Protein AF-B2GHN9-F1 (afdb_monomer_lite)

Sequence (227 aa):
MQGKGGTLIQHGTTHQMGTMDNPYSGRSGEDYEFYRFGCTSTDTAPYAFEERTNDSYITPVGRAAQDDVDEWGDRLDAGRSVMEDAGLGEPTIFETPHYGRSVNSCVAMAQEYNARYEQGDYYASILTGQPSEVGKSYSQQFPYTVHDIYGGAVYPENLGNITEGEQNNHAIRDPKFLISRAKANLTARESTASFFFHPYLDLNYLKQTVHGIKELGYEFAPVTELK

Organism: Kocuria rhizophila (strain ATCC 9341 / DSM 348 / NBRC 103217 / DC2201) (NCBI:txid378753)

pLDDT: mean 93.34, std 4.74, range [66.31, 98.62]

Radius of gyration: 17.81 Å; chains: 1; bounding box: 40×42×46 Å

Structure (mmCIF, N/CA/C/O backbone):
data_AF-B2GHN9-F1
#
_entry.id   AF-B2GHN9-F1
#
loop_
_atom_site.group_PDB
_atom_site.id
_atom_site.type_symbol
_atom_site.label_atom_id
_atom_site.label_alt_id
_atom_site.label_comp_id
_atom_site.label_asym_id
_atom_site.label_entity_id
_atom_site.label_seq_id
_atom_site.pdbx_PDB_ins_code
_atom_site.Cartn_x
_atom_site.Cartn_y
_atom_site.Cartn_z
_atom_site.occupancy
_atom_site.B_iso_or_equiv
_atom_site.auth_seq_id
_atom_site.auth_comp_id
_atom_site.auth_asym_id
_atom_site.auth_atom_id
_atom_site.pdbx_PDB_model_num
ATOM 1 N N . MET A 1 1 ? -3.940 -10.955 19.290 1.00 76.88 1 MET A N 1
ATOM 2 C CA . MET A 1 1 ? -4.217 -9.751 18.480 1.00 76.88 1 MET A CA 1
ATOM 3 C C . MET A 1 1 ? -5.713 -9.650 18.168 1.00 76.88 1 MET A C 1
ATOM 5 O O . MET A 1 1 ? -6.340 -8.738 18.694 1.00 76.88 1 MET A O 1
ATOM 9 N N . GLN A 1 2 ? -6.319 -10.627 17.481 1.00 79.94 2 GLN A N 1
ATOM 10 C CA . GLN A 1 2 ? -7.754 -10.609 17.131 1.00 79.94 2 GLN A CA 1
ATOM 11 C C . GLN A 1 2 ? -8.705 -10.503 18.334 1.00 79.94 2 GLN A C 1
ATOM 13 O O . GLN A 1 2 ? -9.557 -9.624 18.370 1.00 79.94 2 GLN A O 1
ATOM 18 N N . GLY A 1 3 ? -8.483 -11.274 19.407 1.00 81.00 3 GLY A N 1
ATOM 19 C CA . GLY A 1 3 ? -9.267 -11.158 20.655 1.00 81.00 3 GLY A CA 1
ATOM 20 C C . GLY A 1 3 ? -9.121 -9.823 21.414 1.00 81.00 3 GLY A C 1
ATOM 21 O O . GLY A 1 3 ? -9.668 -9.670 22.504 1.00 81.00 3 GLY A O 1
ATOM 22 N N . LYS A 1 4 ? -8.341 -8.873 20.882 1.00 83.75 4 LYS A N 1
ATOM 23 C CA . LYS A 1 4 ? -8.184 -7.495 21.373 1.00 83.75 4 LYS A CA 1
ATOM 24 C C . LYS A 1 4 ? -8.608 -6.453 20.321 1.00 83.75 4 LYS A C 1
ATOM 26 O O . LYS A 1 4 ? -8.245 -5.293 20.465 1.00 83.75 4 LYS A O 1
ATOM 31 N N . GLY A 1 5 ? -9.345 -6.864 19.285 1.00 80.44 5 GLY A N 1
ATOM 32 C CA . GLY A 1 5 ? -9.851 -5.989 18.219 1.00 80.44 5 GLY A CA 1
ATOM 33 C C . GLY A 1 5 ? -8.903 -5.798 17.031 1.00 80.44 5 GLY A C 1
ATOM 34 O O . GLY A 1 5 ? -9.169 -4.962 16.176 1.00 80.44 5 GLY A O 1
ATOM 35 N N . GLY A 1 6 ? -7.789 -6.533 16.960 1.00 88.50 6 GLY A N 1
ATOM 36 C CA . GLY A 1 6 ? -6.904 -6.464 15.798 1.00 88.50 6 GLY A CA 1
ATOM 37 C C . GLY A 1 6 ? -7.458 -7.238 14.595 1.00 88.50 6 GLY A C 1
ATOM 38 O O . GLY A 1 6 ? -8.084 -8.282 14.759 1.00 88.50 6 GLY A O 1
ATOM 39 N N . THR A 1 7 ? -7.202 -6.740 13.389 1.00 92.88 7 THR A N 1
ATOM 40 C CA . THR A 1 7 ? -7.559 -7.403 12.125 1.00 92.88 7 THR A CA 1
ATOM 41 C C . THR A 1 7 ? -6.283 -7.898 11.451 1.00 92.88 7 THR A C 1
ATOM 43 O O . THR A 1 7 ? -5.299 -7.163 11.409 1.00 92.88 7 THR A O 1
ATOM 46 N N . LEU A 1 8 ? -6.278 -9.144 10.971 1.00 95.00 8 LEU A N 1
ATOM 47 C CA . LEU A 1 8 ? -5.176 -9.662 10.160 1.00 95.00 8 LEU A CA 1
ATOM 48 C C . LEU A 1 8 ? -5.330 -9.137 8.729 1.00 95.00 8 LEU A C 1
ATOM 50 O O . LEU A 1 8 ? -6.410 -9.243 8.151 1.00 95.00 8 LEU A O 1
ATOM 54 N N . ILE A 1 9 ? -4.254 -8.583 8.183 1.00 96.25 9 ILE A N 1
ATOM 55 C CA . ILE A 1 9 ? -4.181 -8.056 6.820 1.00 96.25 9 ILE A CA 1
ATOM 56 C C . ILE A 1 9 ? -2.990 -8.725 6.153 1.00 96.25 9 ILE A C 1
ATOM 58 O O . ILE A 1 9 ? -1.922 -8.828 6.763 1.00 96.25 9 ILE A O 1
ATOM 62 N N . GLN A 1 10 ? -3.173 -9.166 4.915 1.00 97.81 10 GLN A N 1
ATOM 63 C CA . GLN A 1 10 ? -2.064 -9.649 4.114 1.00 97.81 10 GLN A CA 1
ATOM 64 C C . GLN A 1 10 ? -1.376 -8.475 3.423 1.00 97.81 10 GLN A C 1
ATOM 66 O O . GLN A 1 10 ? -1.975 -7.819 2.577 1.00 97.81 10 GLN A O 1
ATOM 71 N N . HIS A 1 11 ? -0.121 -8.219 3.782 1.00 96.56 11 HIS A N 1
ATOM 72 C CA . HIS A 1 11 ? 0.704 -7.208 3.133 1.00 96.56 11 HIS A CA 1
ATOM 73 C C . HIS A 1 11 ? 1.687 -7.889 2.179 1.00 96.56 11 HIS A C 1
ATOM 75 O O . HIS A 1 11 ? 2.680 -8.472 2.614 1.00 96.56 11 HIS A O 1
ATOM 81 N N . GLY A 1 12 ? 1.359 -7.889 0.885 1.00 96.31 12 GLY A N 1
ATOM 82 C CA . GLY A 1 12 ? 2.125 -8.626 -0.121 1.00 96.31 12 GLY A CA 1
ATOM 83 C C . GLY A 1 12 ? 2.078 -10.149 0.035 1.00 96.31 12 GLY A C 1
ATOM 84 O O . GLY A 1 12 ? 1.333 -10.710 0.838 1.00 96.31 12 GLY A O 1
ATOM 85 N N . THR A 1 13 ? 2.887 -10.830 -0.772 1.00 95.81 13 THR A N 1
ATOM 86 C CA . THR A 1 13 ? 3.199 -12.259 -0.589 1.00 95.81 13 THR A CA 1
ATOM 87 C C . THR A 1 13 ? 4.654 -12.424 -0.194 1.00 95.81 13 THR A C 1
ATOM 89 O O . THR A 1 13 ? 4.962 -13.086 0.793 1.00 95.81 13 THR A O 1
ATOM 92 N N . THR A 1 14 ? 5.560 -11.765 -0.919 1.00 94.25 14 THR A N 1
ATOM 93 C CA . THR A 1 14 ? 6.972 -11.718 -0.525 1.00 94.25 14 THR A CA 1
ATOM 94 C C . THR A 1 14 ? 7.584 -10.328 -0.546 1.00 94.25 14 THR A C 1
ATOM 96 O O . THR A 1 14 ? 8.720 -10.223 -0.094 1.00 94.25 14 THR A O 1
ATOM 99 N N . HIS A 1 15 ? 6.909 -9.284 -1.051 1.00 93.12 15 HIS A N 1
ATOM 100 C CA . HIS A 1 15 ? 7.520 -7.962 -1.272 1.00 93.12 15 HIS A CA 1
ATOM 101 C C . HIS A 1 15 ? 8.789 -8.054 -2.141 1.00 93.12 15 HIS A C 1
ATOM 103 O O . HIS A 1 15 ? 9.840 -7.543 -1.776 1.00 93.12 15 HIS A O 1
ATOM 109 N N . GLN A 1 16 ? 8.741 -8.828 -3.230 1.00 90.75 16 GLN A N 1
ATOM 110 C CA . GLN A 1 16 ? 9.860 -8.983 -4.173 1.00 90.75 16 GLN A CA 1
ATOM 111 C C . GLN A 1 16 ? 9.383 -9.6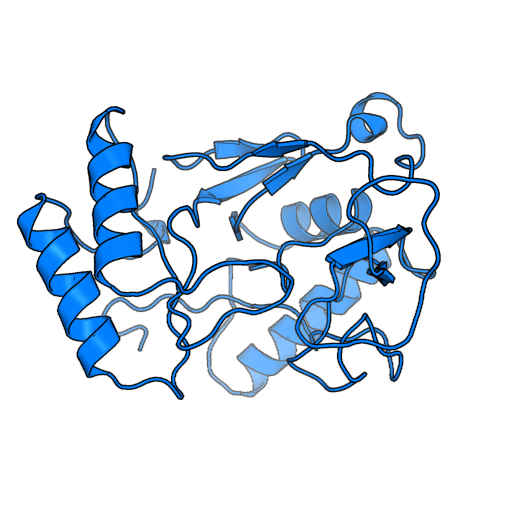74 -5.455 1.00 90.75 16 GLN A C 1
ATOM 113 O O . GLN A 1 16 ? 8.460 -10.491 -5.415 1.00 90.75 16 GLN A O 1
ATOM 118 N N . MET A 1 17 ? 10.069 -9.417 -6.569 1.00 83.94 17 MET A N 1
ATOM 119 C CA . MET A 1 17 ? 9.932 -10.178 -7.816 1.00 83.94 17 MET A CA 1
ATOM 120 C C . MET A 1 17 ? 11.157 -11.072 -8.023 1.00 83.94 17 MET A C 1
ATOM 122 O O . MET A 1 17 ? 12.140 -10.693 -8.661 1.00 83.94 17 MET A O 1
ATOM 126 N N . GLY A 1 18 ? 11.104 -12.280 -7.459 1.00 85.44 18 GLY A N 1
ATOM 127 C CA . GLY A 1 18 ? 12.242 -13.198 -7.466 1.00 85.44 18 GLY A CA 1
ATOM 128 C C . GLY A 1 18 ? 13.402 -12.631 -6.649 1.00 85.44 18 GLY A C 1
ATOM 129 O O . GLY A 1 18 ? 13.230 -12.348 -5.470 1.00 85.44 18 GLY A O 1
ATOM 130 N N . THR A 1 19 ? 14.568 -12.470 -7.276 1.00 87.25 19 THR A N 1
ATOM 131 C CA . THR A 1 19 ? 15.785 -11.911 -6.656 1.00 87.25 19 THR A CA 1
ATOM 132 C C . THR A 1 19 ? 16.168 -10.547 -7.242 1.00 87.25 19 THR A C 1
ATOM 134 O O . THR A 1 19 ? 17.333 -10.162 -7.183 1.00 87.25 19 THR A O 1
ATOM 137 N N . MET A 1 20 ? 15.237 -9.878 -7.928 1.00 87.94 20 MET A N 1
ATOM 138 C CA . MET A 1 20 ? 15.475 -8.580 -8.559 1.00 87.94 20 MET A CA 1
ATOM 139 C C . MET A 1 20 ? 15.303 -7.459 -7.537 1.00 87.94 20 MET A C 1
ATOM 141 O O . MET A 1 20 ? 14.252 -7.388 -6.904 1.00 87.94 20 MET A O 1
ATOM 145 N N . ASP A 1 21 ? 16.274 -6.547 -7.475 1.00 92.81 21 ASP A N 1
ATOM 146 C CA . ASP A 1 21 ? 16.117 -5.265 -6.787 1.00 92.81 21 ASP A CA 1
ATOM 147 C C . ASP A 1 21 ? 14.981 -4.477 -7.440 1.00 92.81 21 ASP A C 1
ATOM 149 O O . ASP A 1 21 ? 15.039 -4.149 -8.632 1.00 92.81 21 ASP A O 1
ATOM 153 N N . ASN A 1 22 ? 13.934 -4.181 -6.671 1.00 94.50 22 ASN A N 1
ATOM 154 C CA . ASN A 1 22 ? 12.752 -3.507 -7.192 1.00 94.50 22 ASN A CA 1
ATOM 155 C C . ASN A 1 22 ? 12.149 -2.484 -6.212 1.00 94.50 22 ASN A C 1
ATOM 157 O O . ASN A 1 22 ? 11.022 -2.671 -5.743 1.00 94.50 22 ASN A O 1
ATOM 161 N N . PRO A 1 23 ? 12.838 -1.360 -5.943 1.00 94.56 23 PRO A N 1
ATOM 162 C CA . PRO A 1 23 ? 14.200 -1.005 -6.367 1.00 94.56 23 PRO A CA 1
ATOM 163 C C . PRO A 1 23 ? 15.250 -1.068 -5.233 1.00 94.56 23 PRO A C 1
ATOM 165 O O . PRO A 1 23 ? 16.300 -0.433 -5.322 1.00 94.56 23 PRO A O 1
ATOM 168 N N . TYR A 1 24 ? 14.957 -1.735 -4.120 1.00 94.31 24 TYR A N 1
ATOM 169 C CA . TYR A 1 24 ? 15.714 -1.635 -2.877 1.00 94.31 24 TYR A CA 1
ATOM 170 C C . TYR A 1 24 ? 16.819 -2.679 -2.715 1.00 94.31 24 TYR A C 1
ATOM 172 O O . TYR A 1 24 ? 17.965 -2.264 -2.506 1.00 94.31 24 TYR A O 1
ATOM 180 N N . SER A 1 25 ? 16.503 -3.983 -2.706 1.00 91.94 25 SER A N 1
ATOM 181 C CA . SER A 1 25 ? 17.501 -5.001 -2.307 1.00 91.94 25 SER A CA 1
ATOM 182 C C . SER A 1 25 ? 17.288 -6.440 -2.788 1.00 91.94 25 SER A C 1
ATOM 184 O O . SER A 1 25 ? 18.118 -7.305 -2.484 1.00 91.94 25 SER A O 1
ATOM 186 N N . GLY A 1 26 ? 16.161 -6.740 -3.433 1.00 90.56 26 GLY A N 1
ATOM 187 C CA . GLY A 1 26 ? 15.782 -8.089 -3.841 1.00 90.56 26 GLY A CA 1
ATOM 188 C C . GLY A 1 26 ? 15.471 -9.007 -2.661 1.00 90.56 26 GLY A C 1
ATOM 189 O O . GLY A 1 26 ? 15.439 -10.227 -2.831 1.00 90.56 26 GLY A O 1
ATOM 190 N N . ARG A 1 27 ? 15.306 -8.446 -1.453 1.00 92.25 27 ARG A N 1
ATOM 191 C CA . ARG A 1 27 ? 14.993 -9.189 -0.231 1.00 92.25 27 ARG A CA 1
ATOM 192 C C . ARG A 1 27 ? 13.520 -9.095 0.099 1.00 92.25 27 ARG A C 1
ATOM 194 O O . ARG A 1 27 ? 12.898 -8.037 0.008 1.00 92.25 27 ARG A O 1
ATOM 201 N N . SER A 1 28 ? 13.007 -10.208 0.605 1.00 90.88 28 SER A N 1
ATOM 202 C CA . SER A 1 28 ? 11.626 -10.281 1.034 1.00 90.88 28 SER A CA 1
ATOM 203 C C . SER A 1 28 ? 11.354 -9.271 2.146 1.00 90.88 28 SER A C 1
ATOM 205 O O . SER A 1 28 ? 12.118 -9.151 3.103 1.00 90.88 28 SER A O 1
ATOM 207 N N . GLY A 1 29 ? 10.254 -8.548 1.988 1.00 91.12 29 GLY A N 1
ATOM 208 C CA . GLY A 1 29 ? 9.800 -7.480 2.876 1.00 91.12 29 GLY A CA 1
ATOM 209 C C . GLY A 1 29 ? 10.197 -6.074 2.420 1.00 91.12 29 GLY A C 1
ATOM 210 O O . GLY A 1 29 ? 9.570 -5.112 2.855 1.00 91.12 29 GLY A O 1
ATOM 211 N N . GLU A 1 30 ? 11.197 -5.930 1.546 1.00 92.00 30 GLU A N 1
ATOM 212 C CA . GLU A 1 30 ? 11.759 -4.612 1.226 1.00 92.00 30 GLU A CA 1
ATOM 213 C C . GLU A 1 30 ? 11.236 -4.029 -0.092 1.00 92.00 30 GLU A C 1
ATOM 215 O O . GLU A 1 30 ? 11.043 -2.817 -0.164 1.00 92.00 30 GLU A O 1
ATOM 220 N N . ASP A 1 31 ? 10.952 -4.849 -1.106 1.00 95.62 31 ASP A N 1
ATOM 221 C CA . ASP A 1 31 ? 10.666 -4.393 -2.470 1.00 95.62 31 ASP A CA 1
ATOM 222 C C . ASP A 1 31 ? 9.183 -4.237 -2.825 1.00 95.62 31 ASP A C 1
ATOM 224 O O . ASP A 1 31 ? 8.273 -4.734 -2.157 1.00 95.62 31 ASP A O 1
ATOM 228 N N . TYR A 1 32 ? 8.939 -3.532 -3.933 1.00 95.31 32 TYR A N 1
ATOM 229 C CA . TYR A 1 32 ? 7.657 -3.570 -4.628 1.00 95.31 32 TYR A CA 1
ATOM 230 C C . TYR A 1 32 ? 7.458 -4.946 -5.267 1.00 95.31 32 TYR A C 1
ATOM 232 O O . TYR A 1 32 ? 8.406 -5.594 -5.721 1.00 95.31 32 TYR A O 1
ATOM 240 N N . GLU A 1 33 ? 6.203 -5.372 -5.359 1.00 95.25 33 GLU A N 1
ATOM 241 C CA . GLU A 1 33 ? 5.873 -6.741 -5.765 1.00 95.25 33 GLU A CA 1
ATOM 242 C C . GLU A 1 33 ? 5.054 -6.823 -7.055 1.00 95.25 33 GLU A C 1
ATOM 244 O O . GLU A 1 33 ? 5.303 -7.693 -7.883 1.00 95.25 33 GLU A O 1
ATOM 249 N N . PHE A 1 34 ? 4.115 -5.897 -7.260 1.00 94.75 34 PHE A N 1
ATOM 250 C CA . PHE A 1 34 ? 3.115 -5.989 -8.331 1.00 94.75 34 PHE A CA 1
ATOM 251 C C . PHE A 1 34 ? 3.339 -4.989 -9.472 1.00 94.75 34 PHE A C 1
ATOM 253 O O . PHE A 1 34 ? 2.489 -4.821 -10.347 1.00 94.75 34 PHE A O 1
ATOM 260 N N . TYR A 1 35 ? 4.469 -4.284 -9.454 1.00 94.31 35 TYR A N 1
ATOM 261 C CA . TYR A 1 35 ? 4.893 -3.351 -10.494 1.00 94.31 35 TYR A CA 1
ATOM 262 C C . TYR A 1 35 ? 6.402 -3.111 -10.383 1.00 94.31 35 TYR A C 1
ATOM 264 O O . TYR A 1 35 ? 6.982 -3.271 -9.306 1.00 94.31 35 TYR A O 1
ATOM 272 N N . ARG A 1 36 ? 7.056 -2.740 -1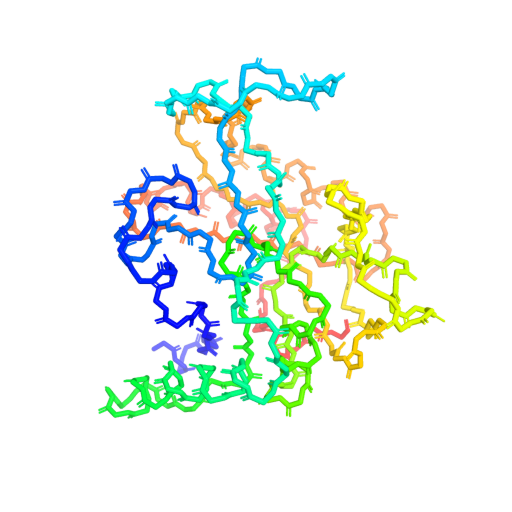1.488 1.00 95.12 36 ARG A N 1
ATOM 273 C CA . ARG A 1 36 ? 8.500 -2.484 -11.504 1.00 95.12 36 ARG A CA 1
ATOM 274 C C . ARG A 1 36 ? 8.813 -1.019 -11.251 1.00 95.12 36 ARG A C 1
ATOM 276 O O . ARG A 1 36 ? 8.248 -0.135 -11.898 1.00 95.12 36 ARG A O 1
ATOM 283 N N . PHE A 1 37 ? 9.792 -0.791 -10.395 1.00 95.62 37 PHE A N 1
ATOM 284 C CA . PHE A 1 37 ? 10.319 0.511 -10.027 1.00 95.62 37 PHE A CA 1
ATOM 285 C C . PHE A 1 37 ? 11.843 0.514 -10.132 1.00 95.62 37 PHE A C 1
ATOM 287 O O . PHE A 1 37 ? 12.495 -0.527 -10.126 1.00 95.62 37 PHE A O 1
ATOM 294 N N . GLY A 1 38 ? 12.400 1.711 -10.252 1.00 96.31 38 GLY A N 1
ATOM 295 C CA . GLY A 1 38 ? 13.831 1.971 -10.277 1.00 96.31 38 GLY A CA 1
ATOM 296 C C . GLY A 1 38 ? 14.143 3.277 -9.557 1.00 96.31 38 GLY A C 1
ATOM 297 O O . GLY A 1 38 ? 13.235 3.984 -9.118 1.00 96.31 38 GLY A O 1
ATOM 298 N N . CYS A 1 39 ? 15.427 3.598 -9.452 1.00 97.12 39 CYS A N 1
ATOM 299 C CA . CYS A 1 39 ? 15.902 4.824 -8.822 1.00 97.12 39 CYS A CA 1
ATOM 300 C C . CYS A 1 39 ? 16.398 5.824 -9.867 1.00 97.12 39 CYS A C 1
ATOM 302 O O . CYS A 1 39 ? 17.044 5.432 -10.839 1.00 97.12 39 CYS A O 1
ATOM 304 N N . THR A 1 40 ? 16.078 7.102 -9.670 1.00 97.38 40 THR A N 1
ATOM 305 C CA . THR A 1 40 ? 16.520 8.223 -10.514 1.00 97.38 40 THR A CA 1
ATOM 306 C C . THR A 1 40 ? 16.912 9.420 -9.645 1.00 97.38 40 THR A C 1
ATOM 308 O O . THR A 1 40 ? 16.370 9.607 -8.559 1.00 97.38 40 THR A O 1
ATOM 311 N N . SER A 1 41 ? 17.805 10.281 -10.130 1.00 96.38 41 SER A N 1
ATOM 312 C CA . SER A 1 41 ? 18.165 11.556 -9.477 1.00 96.38 41 SER A CA 1
ATOM 313 C C . SER A 1 41 ? 17.171 12.694 -9.729 1.00 96.38 41 SER A C 1
ATOM 315 O O . SER A 1 41 ? 17.238 13.724 -9.060 1.00 96.38 41 SER A O 1
ATOM 317 N N . THR A 1 42 ? 16.227 12.524 -10.661 1.00 94.38 42 THR A N 1
ATOM 318 C CA . THR A 1 42 ? 15.148 13.484 -10.951 1.00 94.38 42 THR A CA 1
ATOM 319 C C . THR A 1 42 ? 13.772 12.826 -10.875 1.00 94.38 42 THR A C 1
ATOM 321 O O . THR A 1 42 ? 13.620 11.644 -11.186 1.00 94.38 42 THR A O 1
ATOM 324 N N . ASP A 1 43 ? 12.753 13.605 -10.508 1.00 92.44 43 ASP A N 1
ATOM 325 C CA . ASP A 1 43 ? 11.332 13.214 -10.524 1.00 92.44 43 ASP A CA 1
ATOM 326 C C . ASP A 1 43 ? 10.659 13.432 -11.891 1.00 92.44 43 ASP A C 1
ATOM 328 O O . ASP A 1 43 ? 9.550 12.960 -12.156 1.00 92.44 43 ASP A O 1
ATOM 332 N N . THR A 1 44 ? 11.347 14.124 -12.794 1.00 91.06 44 THR A N 1
ATOM 333 C CA . THR A 1 44 ? 10.849 14.528 -14.106 1.00 91.06 44 THR A CA 1
ATOM 334 C C . THR A 1 44 ? 11.595 13.821 -15.231 1.00 91.06 44 THR A C 1
ATOM 336 O O . THR A 1 44 ? 12.817 13.668 -15.202 1.00 91.06 44 THR A O 1
ATOM 339 N N . ALA A 1 45 ? 10.834 13.383 -16.237 1.00 90.25 45 ALA A N 1
ATOM 340 C CA . ALA A 1 45 ? 11.360 12.741 -17.435 1.00 90.25 45 ALA A CA 1
ATOM 341 C C . ALA A 1 45 ? 12.175 13.731 -18.304 1.00 90.25 45 ALA A C 1
ATOM 343 O O . ALA A 1 45 ? 11.854 14.923 -18.328 1.00 90.25 45 ALA A O 1
ATOM 344 N N . PRO A 1 46 ? 13.162 13.261 -19.095 1.00 93.00 46 PRO A N 1
ATOM 345 C CA . PRO A 1 46 ? 13.538 11.861 -19.312 1.00 93.00 46 PRO A CA 1
ATOM 346 C C . PRO A 1 46 ? 14.276 11.246 -18.116 1.00 93.00 46 PRO A C 1
ATOM 348 O O . PRO A 1 46 ? 15.138 11.878 -17.517 1.00 93.00 46 PRO A O 1
ATOM 351 N N . TYR A 1 47 ? 13.948 9.993 -17.804 1.00 94.44 47 TYR A N 1
ATOM 352 C CA . TYR A 1 47 ? 14.531 9.270 -16.677 1.00 94.44 47 TYR A CA 1
ATOM 353 C C . TYR A 1 47 ? 15.835 8.569 -17.064 1.00 94.44 47 TYR A C 1
ATOM 355 O O . TYR A 1 47 ? 15.890 7.858 -18.071 1.00 94.44 47 TYR A O 1
ATOM 363 N N . ALA A 1 48 ? 16.859 8.729 -16.229 1.00 96.25 48 ALA A N 1
ATOM 364 C CA . ALA A 1 48 ? 18.071 7.920 -16.243 1.00 96.25 48 ALA A CA 1
ATOM 365 C C . ALA A 1 48 ? 18.088 7.071 -14.969 1.00 96.25 48 ALA A C 1
ATOM 367 O O . ALA A 1 48 ? 18.222 7.608 -13.873 1.00 96.25 48 ALA A O 1
ATOM 368 N N . PHE A 1 49 ? 17.887 5.761 -15.119 1.00 96.06 49 PHE A N 1
ATOM 369 C CA . PHE A 1 49 ? 17.883 4.845 -13.982 1.00 96.06 49 PHE A CA 1
ATOM 370 C C . PHE A 1 49 ? 19.309 4.556 -13.518 1.00 96.06 49 PHE A C 1
ATOM 372 O O . PHE A 1 49 ? 20.182 4.257 -14.337 1.00 96.06 49 PHE A O 1
ATOM 379 N N . GLU A 1 50 ? 19.524 4.624 -12.211 1.00 96.00 50 GLU A N 1
ATOM 380 C CA . GLU A 1 50 ? 20.839 4.514 -11.587 1.00 96.00 50 GLU A CA 1
ATOM 381 C C . GLU A 1 50 ? 20.794 3.745 -10.262 1.00 96.00 50 GLU A C 1
ATOM 383 O O . GLU A 1 50 ? 19.736 3.299 -9.812 1.00 96.00 50 GLU A O 1
ATOM 388 N N . GLU A 1 51 ? 21.970 3.532 -9.669 1.00 94.69 51 GLU A N 1
ATOM 389 C CA . GLU A 1 51 ? 22.089 2.868 -8.374 1.00 94.69 51 GLU A CA 1
ATOM 390 C C . GLU A 1 51 ? 21.419 3.703 -7.277 1.00 94.69 51 GLU A C 1
ATOM 392 O O . GLU A 1 51 ? 21.549 4.926 -7.226 1.00 94.69 51 GLU A O 1
ATOM 397 N N . ARG A 1 52 ? 20.701 3.024 -6.382 1.00 94.38 52 ARG A N 1
ATOM 398 C CA . ARG A 1 52 ? 19.937 3.669 -5.320 1.00 94.38 52 ARG A CA 1
ATOM 399 C C . ARG A 1 52 ? 20.841 4.384 -4.316 1.00 94.38 52 ARG A C 1
ATOM 401 O O . ARG A 1 52 ? 21.681 3.777 -3.654 1.00 94.38 52 ARG A O 1
ATOM 408 N N . THR A 1 53 ? 20.527 5.647 -4.084 1.00 93.62 53 THR A N 1
ATOM 409 C CA . THR A 1 53 ? 20.975 6.461 -2.951 1.00 93.62 53 THR A CA 1
ATOM 410 C C . THR A 1 53 ? 19.790 6.804 -2.040 1.00 93.62 53 THR A C 1
ATOM 412 O O . THR A 1 53 ? 18.635 6.525 -2.363 1.00 93.62 53 THR A O 1
ATOM 415 N N . ASN A 1 54 ? 20.043 7.403 -0.871 1.00 90.81 54 ASN A N 1
ATOM 416 C CA . ASN A 1 54 ? 18.964 7.779 0.058 1.00 90.81 54 ASN A CA 1
ATOM 417 C C . ASN A 1 54 ? 18.050 8.895 -0.490 1.00 90.81 54 ASN A C 1
ATOM 419 O O . ASN A 1 54 ? 16.898 9.008 -0.080 1.00 90.81 54 ASN A O 1
ATOM 423 N N . ASP A 1 55 ? 18.565 9.713 -1.404 1.00 94.12 55 ASP A N 1
ATOM 424 C CA . ASP A 1 55 ? 17.892 10.822 -2.087 1.00 94.12 55 ASP A CA 1
ATOM 425 C C . ASP A 1 55 ? 17.437 10.456 -3.510 1.00 94.12 55 ASP A C 1
ATOM 427 O O . ASP A 1 55 ? 17.090 11.327 -4.303 1.00 94.12 55 ASP A O 1
ATOM 431 N N . SER A 1 56 ? 17.398 9.167 -3.851 1.00 96.00 56 SER A N 1
ATOM 432 C CA . SER A 1 56 ? 16.820 8.720 -5.118 1.00 96.00 56 SER A CA 1
ATOM 433 C C . SER A 1 56 ? 15.302 8.921 -5.150 1.00 96.00 56 SER A C 1
ATOM 435 O O . SER A 1 56 ? 14.593 8.630 -4.187 1.00 96.00 56 SER A O 1
ATOM 437 N N . TYR A 1 57 ? 14.771 9.347 -6.291 1.00 96.56 57 TYR A N 1
ATOM 438 C CA . TYR A 1 57 ? 13.348 9.238 -6.591 1.00 96.56 57 TYR A CA 1
ATOM 439 C C . TYR A 1 57 ? 13.013 7.796 -6.967 1.00 96.56 57 TYR A C 1
ATOM 441 O O . TYR A 1 57 ? 13.743 7.153 -7.724 1.00 96.56 57 TYR A O 1
ATOM 449 N N . ILE A 1 58 ? 11.906 7.289 -6.425 1.00 95.69 58 ILE A N 1
ATOM 450 C CA . ILE A 1 58 ? 11.376 5.972 -6.775 1.00 95.69 58 ILE A CA 1
ATOM 451 C C . ILE A 1 58 ? 10.474 6.139 -7.990 1.00 95.69 58 ILE A C 1
ATOM 453 O O . ILE A 1 58 ? 9.386 6.705 -7.898 1.00 95.69 58 ILE A O 1
ATOM 457 N N . THR A 1 59 ? 10.947 5.656 -9.132 1.00 95.69 59 THR A N 1
ATOM 458 C CA . THR A 1 59 ? 10.372 5.971 -10.437 1.00 95.69 59 THR A CA 1
ATOM 459 C C . THR A 1 59 ? 9.820 4.706 -11.098 1.00 95.69 59 THR A C 1
ATOM 461 O O . THR A 1 59 ? 10.538 3.704 -11.190 1.00 95.69 59 THR A O 1
ATOM 464 N N . PRO A 1 60 ? 8.561 4.715 -11.577 1.00 94.50 60 PRO A N 1
ATOM 465 C CA . PRO A 1 60 ? 7.968 3.582 -12.284 1.00 94.50 60 PRO A CA 1
ATOM 466 C C . PRO A 1 60 ? 8.781 3.186 -13.527 1.00 94.50 60 PRO A C 1
ATOM 468 O O . PRO A 1 60 ? 9.063 4.017 -14.389 1.00 94.50 60 PRO A O 1
ATOM 471 N N . VAL A 1 61 ? 9.113 1.899 -13.647 1.00 94.81 61 VAL A N 1
ATOM 472 C CA . VAL A 1 61 ? 9.799 1.310 -14.816 1.00 94.81 61 VAL A CA 1
ATOM 473 C C . VAL A 1 61 ? 8.792 0.660 -15.761 1.00 94.81 61 VAL A C 1
ATOM 475 O O . VAL A 1 61 ? 8.939 0.738 -16.979 1.00 94.81 61 VAL A O 1
ATOM 478 N N . GLY A 1 62 ? 7.764 0.010 -15.213 1.00 92.56 62 GLY A N 1
ATOM 479 C CA . GLY A 1 62 ? 6.713 -0.628 -15.997 1.00 92.56 62 GLY A CA 1
ATOM 480 C C . GLY A 1 62 ? 6.094 -1.835 -15.308 1.00 92.56 62 GLY A C 1
ATOM 481 O O . GLY A 1 62 ? 6.381 -2.146 -14.156 1.00 92.56 62 GLY A O 1
ATOM 482 N N . ARG A 1 63 ? 5.237 -2.540 -16.041 1.00 91.25 63 ARG A N 1
ATOM 483 C CA . ARG A 1 63 ? 4.572 -3.756 -15.561 1.00 91.25 63 ARG A CA 1
ATOM 484 C C . ARG A 1 63 ? 5.603 -4.856 -15.275 1.00 91.25 63 ARG A C 1
ATOM 486 O O . ARG A 1 63 ? 6.664 -4.906 -15.910 1.00 91.25 63 ARG A O 1
ATOM 493 N N . ALA A 1 64 ? 5.288 -5.740 -14.330 1.00 89.75 64 ALA A N 1
ATOM 494 C CA . ALA A 1 64 ? 6.026 -6.990 -14.182 1.00 89.75 64 ALA A CA 1
ATOM 495 C C . ALA A 1 64 ? 5.947 -7.798 -15.490 1.00 89.75 64 ALA A C 1
ATOM 497 O O . ALA A 1 64 ? 5.011 -7.634 -16.271 1.00 89.75 64 ALA A O 1
ATOM 498 N N . ALA A 1 65 ? 6.934 -8.660 -15.747 1.00 87.00 65 ALA A N 1
ATOM 499 C CA . ALA A 1 65 ? 6.883 -9.534 -16.923 1.00 87.00 65 ALA A CA 1
ATOM 500 C C . ALA A 1 65 ? 5.697 -10.512 -16.845 1.00 87.00 65 ALA A C 1
ATOM 502 O O . ALA A 1 65 ? 5.078 -10.811 -17.861 1.00 87.00 65 ALA A O 1
ATOM 503 N N . GLN A 1 66 ? 5.397 -10.964 -15.628 1.00 84.25 66 GLN A N 1
ATOM 504 C CA . GLN A 1 66 ? 4.283 -11.832 -15.289 1.00 84.25 66 GLN A CA 1
ATOM 505 C C . GLN A 1 66 ? 3.151 -10.961 -14.735 1.00 84.25 66 GLN A C 1
ATOM 507 O O . GLN A 1 66 ? 3.056 -10.772 -13.531 1.00 84.25 66 GLN A O 1
ATOM 512 N N . ASP A 1 67 ? 2.396 -10.303 -15.616 1.00 92.69 67 ASP A N 1
ATOM 513 C CA . ASP A 1 67 ? 1.320 -9.389 -15.221 1.00 92.69 67 ASP A CA 1
ATOM 514 C C . ASP A 1 67 ? -0.027 -9.832 -15.798 1.00 92.69 67 ASP A C 1
ATOM 516 O O . ASP A 1 67 ? -0.598 -9.188 -16.686 1.00 92.69 67 ASP A O 1
ATOM 520 N N . ASP A 1 68 ? -0.505 -10.957 -15.278 1.00 94.38 68 ASP A N 1
ATOM 521 C CA . ASP A 1 68 ? -1.760 -11.620 -15.618 1.00 94.38 68 ASP A CA 1
ATOM 522 C C . ASP A 1 68 ? -2.645 -11.770 -14.371 1.00 94.38 68 ASP A C 1
ATOM 524 O O . ASP A 1 68 ? -2.139 -11.892 -13.258 1.00 94.38 68 ASP A O 1
ATOM 528 N N . VAL A 1 69 ? -3.966 -11.703 -14.546 1.00 95.44 69 VAL A N 1
ATOM 529 C CA . VAL A 1 69 ? -4.913 -11.723 -13.419 1.00 95.44 69 VAL A CA 1
ATOM 530 C C . VAL A 1 69 ? -4.863 -13.058 -12.678 1.00 95.44 69 VAL A C 1
ATOM 532 O O . VAL A 1 69 ? -4.787 -13.048 -11.450 1.00 95.44 69 VAL A O 1
ATOM 535 N N . ASP A 1 70 ? -4.846 -14.180 -13.400 1.00 97.56 70 ASP A N 1
ATOM 536 C CA . ASP A 1 70 ? -4.893 -15.512 -12.787 1.00 97.56 70 ASP A CA 1
ATOM 537 C C . ASP A 1 70 ? -3.571 -15.804 -12.060 1.00 97.56 70 ASP A C 1
ATOM 539 O O . ASP A 1 70 ? -3.564 -16.261 -10.919 1.00 97.56 70 ASP A O 1
ATOM 543 N N . GLU A 1 71 ? -2.438 -15.432 -12.665 1.00 96.81 71 GLU A N 1
ATOM 544 C CA . GLU A 1 71 ? -1.115 -15.604 -12.049 1.00 96.81 71 GLU A CA 1
ATOM 545 C C . GLU A 1 71 ? -0.936 -14.741 -10.789 1.00 96.81 71 GLU A C 1
ATOM 547 O O . GLU A 1 71 ? -0.263 -15.148 -9.835 1.00 96.81 71 GLU A O 1
ATOM 552 N N . TRP A 1 72 ? -1.545 -13.550 -10.748 1.00 97.06 72 TRP A N 1
ATOM 553 C CA . TRP A 1 72 ? -1.601 -12.770 -9.515 1.00 97.06 72 TRP A CA 1
ATOM 554 C C . TRP A 1 72 ? -2.518 -13.395 -8.473 1.00 97.06 72 TRP A C 1
ATOM 556 O O . TRP A 1 72 ? -2.155 -13.361 -7.300 1.00 97.06 72 TRP A O 1
ATOM 566 N N . GLY A 1 73 ? -3.648 -13.977 -8.878 1.00 97.94 73 GLY A N 1
ATOM 567 C CA . GLY A 1 73 ? -4.525 -14.748 -7.993 1.00 97.94 73 GLY A CA 1
ATOM 568 C C . GLY A 1 73 ? -3.764 -15.872 -7.288 1.00 97.94 73 GLY A C 1
ATOM 569 O O . GLY A 1 73 ? -3.689 -15.881 -6.059 1.00 97.94 73 GLY A O 1
ATOM 570 N N . ASP A 1 74 ? -3.078 -16.723 -8.055 1.00 97.69 74 ASP A N 1
ATOM 571 C CA . ASP A 1 74 ? -2.247 -17.817 -7.5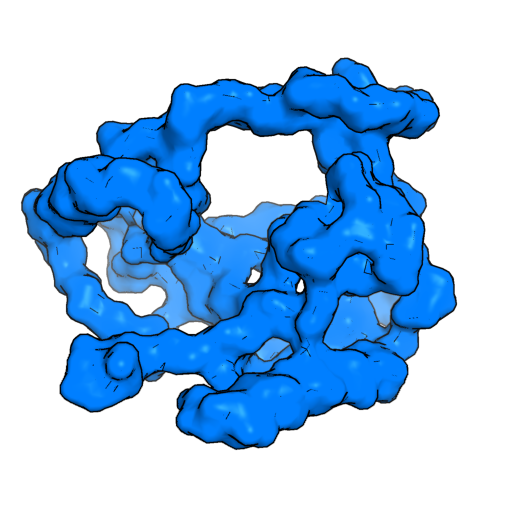27 1.00 97.69 74 ASP A CA 1
ATOM 572 C C . ASP A 1 74 ? -1.186 -17.310 -6.537 1.00 97.69 74 ASP A C 1
ATOM 574 O O . ASP A 1 74 ? -0.908 -17.922 -5.501 1.00 97.69 74 ASP A O 1
ATOM 578 N N . ARG A 1 75 ? -0.573 -16.161 -6.842 1.00 96.94 75 ARG A N 1
ATOM 579 C CA . ARG A 1 75 ? 0.429 -15.554 -5.965 1.00 96.94 75 ARG A CA 1
ATOM 580 C C . ARG A 1 75 ? -0.180 -15.061 -4.655 1.00 96.94 75 ARG A C 1
ATOM 582 O O . ARG A 1 75 ? 0.409 -15.292 -3.601 1.00 96.94 75 ARG A O 1
ATOM 589 N N . LEU A 1 76 ? -1.315 -14.368 -4.718 1.00 98.06 76 LEU A N 1
ATOM 590 C CA . LEU A 1 76 ? -2.026 -13.862 -3.544 1.00 98.06 76 LEU A CA 1
ATOM 591 C C . LEU A 1 76 ? -2.443 -15.016 -2.621 1.00 98.06 76 LEU A C 1
ATOM 593 O O . LEU A 1 76 ? -2.197 -14.940 -1.413 1.00 98.06 76 LEU A O 1
ATOM 597 N N . ASP A 1 77 ? -2.974 -16.095 -3.200 1.00 98.31 77 ASP A N 1
ATOM 598 C CA . ASP A 1 77 ? -3.363 -17.318 -2.490 1.00 98.31 77 ASP A CA 1
ATOM 599 C C . ASP A 1 77 ? -2.168 -18.012 -1.819 1.00 98.31 77 ASP A C 1
ATOM 601 O O . ASP A 1 77 ? -2.236 -18.407 -0.653 1.00 98.31 77 ASP A O 1
ATOM 605 N N . ALA A 1 78 ? -1.015 -18.065 -2.493 1.00 97.19 78 ALA A N 1
ATOM 606 C CA . ALA A 1 78 ? 0.205 -18.597 -1.890 1.00 97.19 78 ALA A CA 1
ATOM 607 C C . ALA A 1 78 ? 0.624 -17.805 -0.635 1.00 97.19 78 ALA A C 1
ATOM 609 O O . ALA A 1 78 ? 1.021 -18.399 0.369 1.00 97.19 78 ALA A O 1
ATOM 610 N N . GLY A 1 79 ? 0.516 -16.472 -0.659 1.00 96.75 79 GLY A N 1
ATOM 611 C CA . GLY A 1 79 ? 0.783 -15.636 0.515 1.00 96.75 79 GLY A CA 1
ATOM 612 C C . GLY A 1 79 ? -0.233 -15.833 1.641 1.00 96.75 79 GLY A C 1
ATOM 613 O O . GLY A 1 79 ? 0.153 -15.895 2.811 1.00 96.75 79 GLY A O 1
ATOM 614 N N . ARG A 1 80 ? -1.513 -15.996 1.289 1.00 98.12 80 ARG A N 1
ATOM 615 C CA . ARG A 1 80 ? -2.608 -16.282 2.226 1.00 98.12 80 ARG A CA 1
ATOM 616 C C . ARG A 1 80 ? -2.383 -17.611 2.943 1.00 98.12 80 ARG A C 1
ATOM 618 O O . ARG A 1 80 ? -2.392 -17.652 4.174 1.00 98.12 80 ARG A O 1
ATOM 625 N N . SER A 1 81 ? -2.070 -18.655 2.178 1.00 98.06 81 SER A N 1
ATOM 626 C CA . SER A 1 81 ? -1.802 -20.007 2.674 1.00 98.06 81 SER A CA 1
ATOM 627 C C . SER A 1 81 ? -0.692 -20.030 3.728 1.00 98.06 81 SER A C 1
ATOM 629 O O . SER A 1 81 ? -0.827 -20.693 4.750 1.00 98.06 81 SER A O 1
ATOM 631 N N . VAL A 1 82 ? 0.373 -19.234 3.561 1.00 96.94 82 VAL A N 1
ATOM 632 C CA . VAL A 1 82 ? 1.443 -19.126 4.573 1.00 96.94 82 VAL A CA 1
ATOM 633 C C . VAL A 1 82 ? 0.915 -18.602 5.916 1.00 96.94 82 VAL A C 1
ATOM 635 O O . VAL A 1 82 ? 1.355 -19.061 6.972 1.00 96.94 82 VAL A O 1
ATOM 638 N N . MET A 1 83 ? -0.018 -17.645 5.905 1.00 96.19 83 MET A N 1
ATOM 639 C CA . MET A 1 83 ? -0.615 -17.108 7.136 1.00 96.19 83 MET A CA 1
ATOM 640 C C . MET A 1 83 ? -1.550 -18.120 7.804 1.00 96.19 83 MET A C 1
ATOM 642 O O . MET A 1 83 ? -1.548 -18.243 9.035 1.00 96.19 83 MET A O 1
ATOM 646 N N . GLU A 1 84 ? -2.312 -18.867 7.007 1.00 96.94 84 GLU A N 1
ATOM 647 C CA . GLU A 1 84 ? -3.191 -19.936 7.483 1.00 96.94 84 GLU A CA 1
ATOM 648 C C . GLU A 1 84 ? -2.406 -21.099 8.088 1.00 96.94 84 GLU A C 1
ATOM 650 O O . GLU A 1 84 ? -2.677 -21.492 9.225 1.00 96.94 84 GLU A O 1
ATOM 655 N N . ASP A 1 85 ? -1.375 -21.578 7.389 1.00 97.69 85 ASP A N 1
ATOM 656 C CA . ASP A 1 85 ? -0.483 -22.647 7.846 1.00 97.69 85 ASP A CA 1
ATOM 657 C C . ASP A 1 85 ? 0.262 -22.259 9.132 1.00 97.69 85 ASP A C 1
ATOM 659 O O . ASP A 1 85 ? 0.528 -23.098 9.997 1.00 97.69 85 ASP A O 1
ATOM 663 N N . ALA A 1 86 ? 0.560 -20.967 9.304 1.00 96.75 86 ALA A N 1
ATOM 664 C CA . ALA A 1 86 ? 1.121 -20.417 10.537 1.00 96.75 86 ALA A CA 1
ATOM 665 C C . ALA A 1 86 ? 0.095 -20.293 11.685 1.00 96.75 86 ALA A C 1
ATOM 667 O O . ALA A 1 86 ? 0.461 -19.921 12.804 1.00 96.75 86 ALA A O 1
ATOM 668 N N . GLY A 1 87 ? -1.185 -20.586 11.436 1.00 95.81 87 GLY A N 1
ATOM 669 C CA . GLY A 1 87 ? -2.267 -20.505 12.416 1.00 95.81 87 GLY A CA 1
ATOM 670 C C . GLY A 1 87 ? -2.720 -19.077 12.737 1.00 95.81 87 GLY A C 1
ATOM 671 O O . GLY A 1 87 ? -3.332 -18.858 13.784 1.00 95.81 87 GLY A O 1
ATOM 672 N N . LEU A 1 88 ? -2.416 -18.096 11.877 1.00 94.00 88 LEU A N 1
ATOM 673 C CA . LEU A 1 88 ? -2.855 -16.702 12.045 1.00 94.00 88 LEU A CA 1
ATOM 674 C C . LEU A 1 88 ? -4.307 -16.489 11.581 1.00 94.00 88 LEU A C 1
ATOM 676 O O . LEU A 1 88 ? -4.970 -15.552 12.038 1.00 94.00 88 LEU A O 1
ATOM 680 N N . GLY A 1 89 ? -4.800 -17.393 10.732 1.00 93.56 89 GLY A N 1
ATOM 681 C CA . GLY A 1 89 ? -6.126 -17.359 10.119 1.00 93.56 89 GLY A CA 1
ATOM 682 C C . GLY A 1 89 ? -6.100 -16.810 8.694 1.00 93.56 89 GLY A C 1
ATOM 683 O O . GLY A 1 89 ? -5.050 -16.424 8.190 1.00 93.56 89 GLY A O 1
ATOM 684 N N . GLU A 1 90 ? -7.276 -16.775 8.076 1.00 95.44 90 GLU A N 1
ATOM 685 C CA . GLU A 1 90 ? -7.487 -16.352 6.690 1.00 95.44 90 GLU A CA 1
ATOM 686 C C . GLU A 1 90 ? -7.670 -14.818 6.607 1.00 95.44 90 GLU A C 1
ATOM 688 O O . GLU A 1 90 ? -8.684 -14.285 7.082 1.00 95.44 90 GLU A O 1
ATOM 693 N N . PRO A 1 91 ? -6.697 -14.059 6.069 1.00 96.19 91 PRO A N 1
ATOM 694 C CA . PRO A 1 91 ? -6.850 -12.625 5.845 1.00 96.19 91 PRO A CA 1
ATOM 695 C C . PRO A 1 91 ? -7.864 -12.336 4.730 1.00 96.19 91 PRO A C 1
ATOM 697 O O . PRO A 1 91 ? -7.756 -12.842 3.618 1.00 96.19 91 PRO A O 1
ATOM 700 N N . THR A 1 92 ? -8.804 -11.428 5.003 1.00 96.19 92 THR A N 1
ATOM 701 C CA . THR A 1 92 ? -9.824 -10.976 4.031 1.00 96.19 92 THR A CA 1
ATOM 702 C C . THR A 1 92 ? -9.561 -9.576 3.475 1.00 96.19 92 THR A C 1
ATOM 704 O O . THR A 1 92 ? -10.325 -9.084 2.644 1.00 96.19 92 THR A O 1
ATOM 707 N N . ILE A 1 93 ? -8.480 -8.935 3.926 1.00 97.62 93 ILE A N 1
ATOM 708 C CA . ILE A 1 93 ? -8.039 -7.605 3.503 1.00 97.62 93 ILE A CA 1
ATOM 709 C C . ILE A 1 93 ? -6.595 -7.713 3.022 1.00 97.62 93 ILE A C 1
ATOM 711 O O . ILE A 1 93 ? -5.775 -8.372 3.672 1.00 97.62 93 ILE A O 1
ATOM 715 N N . PHE A 1 94 ? -6.294 -7.027 1.924 1.00 97.94 94 PHE A N 1
ATOM 716 C CA . PHE A 1 94 ? -4.957 -6.955 1.348 1.00 97.94 94 PHE A CA 1
ATOM 717 C C . PHE A 1 94 ? -4.380 -5.534 1.415 1.00 97.94 94 PHE A C 1
ATOM 719 O O . PHE A 1 94 ? -5.098 -4.552 1.249 1.00 97.94 94 PHE A O 1
ATOM 726 N N . GLU A 1 95 ? -3.077 -5.408 1.619 1.00 97.00 95 GLU A N 1
ATOM 727 C CA . GLU A 1 95 ? -2.341 -4.150 1.495 1.00 97.00 95 GLU A CA 1
ATOM 728 C C . GLU A 1 95 ? -1.220 -4.339 0.475 1.00 97.00 95 GLU A C 1
ATOM 730 O O . GLU A 1 95 ? -0.333 -5.180 0.649 1.00 97.00 95 GLU A O 1
ATOM 735 N N . THR A 1 96 ? -1.238 -3.553 -0.600 1.00 96.62 96 THR A N 1
ATOM 736 C CA . THR A 1 96 ? -0.208 -3.648 -1.635 1.00 96.62 96 THR A CA 1
ATOM 737 C C . THR A 1 96 ? 1.138 -3.142 -1.101 1.00 96.62 96 THR A C 1
ATOM 739 O O . THR A 1 96 ? 1.203 -2.004 -0.629 1.00 96.62 96 THR A O 1
ATOM 742 N N . PRO A 1 97 ? 2.234 -3.914 -1.230 1.00 95.62 97 PRO A N 1
ATOM 743 C CA . PRO A 1 97 ? 3.589 -3.468 -0.906 1.00 95.62 97 PRO A CA 1
ATOM 744 C C . PRO A 1 97 ? 3.923 -2.128 -1.553 1.00 95.62 97 PRO A C 1
ATOM 746 O O . PRO A 1 97 ? 3.898 -2.004 -2.781 1.00 95.62 97 PRO A O 1
ATOM 749 N N . HIS A 1 98 ? 4.208 -1.121 -0.721 1.00 94.00 98 HIS A N 1
ATOM 750 C CA . HIS A 1 98 ? 4.485 0.259 -1.151 1.00 94.00 98 HIS A CA 1
ATOM 751 C C . HIS A 1 98 ? 3.412 0.862 -2.081 1.00 94.00 98 HIS A C 1
ATOM 753 O O . HIS A 1 98 ? 3.691 1.782 -2.846 1.00 94.00 98 HIS A O 1
ATOM 759 N N . TYR A 1 99 ? 2.191 0.323 -2.050 1.00 94.44 99 TYR A N 1
ATOM 760 C CA . TYR A 1 99 ? 1.031 0.719 -2.857 1.00 94.44 99 TYR A CA 1
ATOM 761 C C . TYR A 1 99 ? 1.177 0.589 -4.387 1.00 94.44 99 TYR A C 1
ATOM 763 O O . TYR A 1 99 ? 0.215 0.846 -5.116 1.00 94.44 99 TYR A O 1
ATOM 771 N N . GLY A 1 100 ? 2.330 0.135 -4.889 1.00 93.44 100 GLY A N 1
ATOM 772 C CA . GLY A 1 100 ? 2.622 0.042 -6.319 1.00 93.44 100 GLY A CA 1
ATOM 773 C C . GLY A 1 100 ? 2.146 -1.268 -6.951 1.00 93.44 100 GLY A C 1
ATOM 774 O O . GLY A 1 100 ? 2.548 -2.359 -6.544 1.00 93.44 100 GLY A O 1
ATOM 775 N N . ARG A 1 101 ? 1.307 -1.154 -7.984 1.00 93.44 101 ARG A N 1
ATOM 776 C CA . ARG A 1 101 ? 0.599 -2.279 -8.615 1.00 93.44 101 ARG A CA 1
ATOM 777 C C . ARG A 1 101 ? 0.184 -1.977 -10.052 1.00 93.44 101 ARG A C 1
ATOM 779 O O . ARG A 1 101 ? 0.159 -0.824 -10.463 1.00 93.44 101 ARG A O 1
ATOM 786 N N . SER A 1 102 ? -0.143 -3.013 -10.815 1.00 93.44 102 SER A N 1
ATOM 787 C CA . SER A 1 102 ? -0.722 -2.907 -12.152 1.00 93.44 102 SER A CA 1
ATOM 788 C C . SER A 1 102 ? -2.253 -2.964 -12.102 1.00 93.44 102 SER A C 1
ATOM 790 O O . SER A 1 102 ? -2.849 -3.294 -11.080 1.00 93.44 102 SER A O 1
ATOM 792 N N . VAL A 1 103 ? -2.914 -2.706 -13.236 1.00 93.06 103 VAL A N 1
ATOM 793 C CA . VAL A 1 103 ? -4.367 -2.922 -13.362 1.00 93.06 103 VAL A CA 1
ATOM 794 C C . VAL A 1 103 ? -4.741 -4.389 -13.132 1.00 93.06 103 VAL A C 1
ATOM 796 O O . VAL A 1 103 ? -5.723 -4.658 -12.447 1.00 93.06 103 VAL A O 1
ATOM 799 N N . ASN A 1 104 ? -3.969 -5.336 -13.671 1.00 93.69 104 ASN A N 1
ATOM 800 C CA . ASN A 1 104 ? -4.298 -6.757 -13.556 1.00 93.69 104 ASN A CA 1
ATOM 801 C C . ASN A 1 104 ? -4.155 -7.251 -12.113 1.00 93.69 104 ASN A C 1
ATOM 803 O O . ASN A 1 104 ? -5.016 -7.995 -11.649 1.00 93.69 104 ASN A O 1
ATOM 807 N N . SER A 1 105 ? -3.144 -6.791 -11.368 1.00 94.81 105 SER A N 1
ATOM 808 C CA . SER A 1 105 ? -3.038 -7.142 -9.950 1.00 94.81 105 SER A CA 1
ATOM 809 C C . SER A 1 105 ? -4.122 -6.473 -9.103 1.00 94.81 105 SER A C 1
ATOM 811 O O . SER A 1 105 ? -4.640 -7.117 -8.197 1.00 94.81 105 SER A O 1
ATOM 813 N N . CYS A 1 106 ? -4.567 -5.249 -9.430 1.00 94.75 106 CYS A N 1
ATOM 814 C CA . CYS A 1 106 ? -5.756 -4.663 -8.794 1.00 94.75 106 CYS A CA 1
ATOM 815 C C . CYS A 1 106 ? -7.011 -5.525 -8.985 1.00 94.75 106 CYS A C 1
ATOM 817 O O . CYS A 1 106 ? -7.785 -5.687 -8.041 1.00 94.75 106 CYS A O 1
ATOM 819 N N . VAL A 1 107 ? -7.226 -6.040 -10.203 1.00 94.62 107 VAL A N 1
ATOM 820 C CA . VAL A 1 107 ? -8.372 -6.903 -10.529 1.00 94.62 107 VAL A CA 1
ATOM 821 C C . VAL A 1 107 ? -8.283 -8.219 -9.759 1.00 94.62 107 VAL A C 1
ATOM 823 O O . VAL A 1 107 ? -9.261 -8.590 -9.117 1.00 94.62 107 VAL A O 1
ATOM 826 N N . ALA A 1 108 ? -7.116 -8.869 -9.741 1.00 96.69 108 ALA A N 1
ATOM 827 C CA . ALA A 1 108 ? -6.902 -10.090 -8.962 1.00 96.69 108 ALA A CA 1
ATOM 828 C C . ALA A 1 108 ? -7.169 -9.863 -7.463 1.00 96.69 108 ALA A C 1
ATOM 830 O O . ALA A 1 108 ? -7.936 -10.592 -6.844 1.00 96.69 108 ALA A O 1
ATOM 831 N N . MET A 1 109 ? -6.638 -8.780 -6.880 1.00 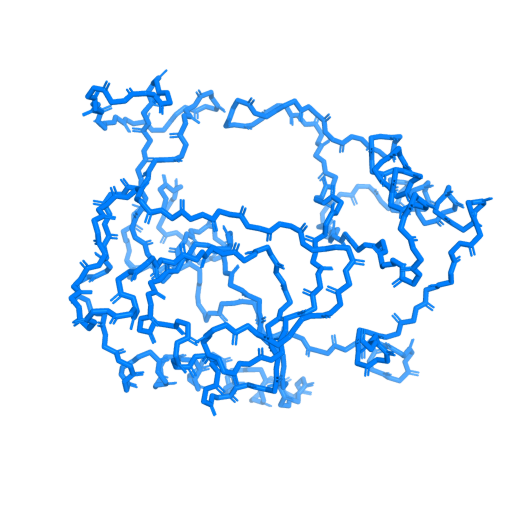97.69 109 MET A N 1
ATOM 832 C CA . MET A 1 109 ? -6.894 -8.433 -5.475 1.00 97.69 109 MET A CA 1
ATOM 833 C C . MET A 1 109 ? -8.386 -8.215 -5.184 1.00 97.69 109 MET A C 1
ATOM 835 O O . MET A 1 109 ? -8.844 -8.560 -4.101 1.00 97.69 109 MET A O 1
ATOM 839 N N . ALA A 1 110 ? -9.142 -7.630 -6.119 1.00 96.44 110 ALA A N 1
ATOM 840 C CA . ALA A 1 110 ? -10.582 -7.415 -5.957 1.00 96.44 110 ALA A CA 1
ATOM 841 C C . ALA A 1 110 ? -11.412 -8.704 -6.102 1.00 96.44 110 ALA A C 1
ATOM 843 O O . ALA A 1 110 ? -12.524 -8.767 -5.584 1.00 96.44 110 ALA A O 1
ATOM 844 N N . GLN A 1 111 ? -10.896 -9.714 -6.808 1.00 96.69 111 GLN A N 1
ATOM 845 C CA . GLN A 1 111 ? -11.513 -11.041 -6.896 1.00 96.69 111 GLN A CA 1
ATOM 846 C C . GLN A 1 111 ? -11.239 -11.875 -5.639 1.00 96.69 111 GLN A C 1
ATOM 848 O O . GLN A 1 111 ? -12.111 -12.623 -5.206 1.00 96.69 111 GLN A O 1
ATOM 853 N N . GLU A 1 112 ? -10.055 -11.708 -5.048 1.00 97.19 112 GLU A N 1
ATOM 854 C CA . GLU A 1 112 ? -9.575 -12.539 -3.943 1.00 97.19 112 GLU A CA 1
ATOM 855 C C . GLU A 1 112 ? -9.883 -11.989 -2.546 1.00 97.19 112 GLU A C 1
ATOM 857 O O . GLU A 1 112 ? -10.013 -12.767 -1.603 1.00 97.19 112 GLU A O 1
ATOM 862 N N . TYR A 1 113 ? -9.976 -10.668 -2.367 1.00 98.06 113 TYR A N 1
ATOM 863 C CA . TYR A 1 113 ? -10.157 -10.044 -1.052 1.00 98.06 113 TYR A CA 1
ATOM 864 C C . TYR A 1 113 ? -11.393 -9.154 -1.009 1.00 98.06 113 TYR A C 1
ATOM 866 O O . TYR A 1 113 ? -11.775 -8.514 -1.986 1.00 98.06 113 TYR A O 1
ATOM 874 N N . ASN A 1 114 ? -11.974 -9.031 0.185 1.00 96.69 114 ASN A N 1
ATOM 875 C CA . ASN A 1 114 ? -13.138 -8.176 0.413 1.00 96.69 114 ASN A CA 1
ATOM 876 C C . ASN A 1 114 ? -12.789 -6.686 0.284 1.00 96.69 114 ASN A C 1
ATOM 878 O O . ASN A 1 114 ? -13.643 -5.872 -0.074 1.00 96.69 114 ASN A O 1
ATOM 882 N N . ALA A 1 115 ? -11.548 -6.323 0.620 1.00 96.81 115 ALA A N 1
ATOM 883 C CA . ALA A 1 115 ? -11.070 -4.953 0.562 1.00 96.81 115 ALA A CA 1
ATOM 884 C C . ALA A 1 115 ? -9.551 -4.877 0.398 1.00 96.81 115 ALA A C 1
ATOM 886 O O . ALA A 1 115 ? -8.811 -5.778 0.804 1.00 96.81 115 ALA A O 1
ATOM 887 N N . ARG A 1 116 ? -9.090 -3.735 -0.110 1.00 96.75 116 ARG A N 1
ATOM 888 C CA . ARG A 1 116 ? -7.708 -3.281 0.037 1.00 96.75 116 ARG A CA 1
ATOM 889 C C . ARG A 1 116 ? -7.612 -2.208 1.121 1.00 96.75 116 ARG A C 1
ATOM 891 O O . ARG A 1 116 ? -8.575 -1.480 1.345 1.00 96.75 116 ARG A O 1
ATOM 898 N N . TYR A 1 117 ? -6.471 -2.090 1.787 1.00 96.00 117 TYR A N 1
ATOM 899 C CA . TYR A 1 117 ? -6.198 -1.022 2.753 1.00 96.00 117 TYR A CA 1
ATOM 900 C C . TYR A 1 117 ? -4.909 -0.311 2.360 1.00 96.00 117 TYR A C 1
ATOM 902 O O . TYR A 1 117 ? -3.830 -0.824 2.609 1.00 96.00 117 TYR A O 1
ATOM 910 N N . GLU A 1 118 ? -5.014 0.827 1.676 1.00 94.38 118 GLU A N 1
ATOM 911 C CA . GLU A 1 118 ? -3.867 1.422 0.981 1.00 94.38 118 GLU A CA 1
ATOM 912 C C . GLU A 1 118 ? -4.150 2.847 0.479 1.00 94.38 118 GLU A C 1
ATOM 914 O O . GLU A 1 118 ? -5.262 3.372 0.597 1.00 94.38 118 GLU A O 1
ATOM 919 N N . GLN A 1 119 ? -3.134 3.449 -0.149 1.00 92.31 119 GLN A N 1
ATOM 920 C CA . GLN A 1 119 ? -3.296 4.588 -1.052 1.00 92.31 119 GLN A CA 1
ATOM 921 C C . GLN A 1 119 ? -3.489 4.080 -2.487 1.00 92.31 119 GLN A C 1
ATOM 923 O O . GLN A 1 119 ? -2.734 3.239 -2.981 1.00 92.31 119 GLN A O 1
ATOM 928 N N . GLY A 1 120 ? -4.543 4.550 -3.155 1.00 88.94 120 GLY A N 1
ATOM 929 C CA . GLY A 1 120 ? -4.955 3.997 -4.440 1.00 88.94 120 GLY A CA 1
ATOM 930 C C . GLY A 1 120 ? -4.310 4.688 -5.636 1.00 88.94 120 GLY A C 1
ATOM 931 O O . GLY A 1 120 ? -4.409 5.908 -5.749 1.00 88.94 120 GLY A O 1
ATOM 932 N N . ASP A 1 121 ? -3.745 3.906 -6.557 1.00 91.69 121 ASP A N 1
ATOM 933 C CA . ASP A 1 121 ? -3.294 4.375 -7.869 1.00 91.69 121 ASP A CA 1
ATOM 934 C C . ASP A 1 121 ? -4.267 3.929 -8.969 1.00 91.69 121 ASP A C 1
ATOM 936 O O . ASP A 1 121 ? -4.626 2.751 -9.098 1.00 91.69 121 ASP A O 1
ATOM 940 N N . TYR A 1 122 ? -4.700 4.891 -9.784 1.00 92.00 122 TYR A N 1
ATOM 941 C CA . TYR A 1 122 ? -5.734 4.691 -10.795 1.00 92.00 122 TYR A CA 1
ATOM 942 C C . TYR A 1 122 ? -5.198 4.889 -12.206 1.00 92.00 122 TYR A C 1
ATOM 944 O O . TYR A 1 122 ? -4.685 5.955 -12.549 1.00 92.00 122 TYR A O 1
ATOM 952 N N . TYR A 1 123 ? -5.358 3.868 -13.047 1.00 91.81 123 TYR A N 1
ATOM 953 C CA . TYR A 1 123 ? -4.897 3.883 -14.432 1.00 91.81 123 TYR A CA 1
ATOM 954 C C . TYR A 1 123 ? -6.084 4.041 -15.380 1.00 91.81 123 TYR A C 1
ATOM 956 O O . TYR A 1 123 ? -6.976 3.197 -15.423 1.00 91.81 123 TYR A O 1
ATOM 964 N N . ALA A 1 124 ? -6.071 5.088 -16.211 1.00 87.44 124 ALA A N 1
ATOM 965 C CA . ALA A 1 124 ? -7.128 5.330 -17.204 1.00 87.44 124 ALA A CA 1
ATOM 966 C C . ALA A 1 124 ? -7.279 4.182 -18.223 1.00 87.44 124 ALA A C 1
ATOM 968 O O . ALA A 1 124 ? -8.321 4.038 -18.860 1.00 87.44 124 ALA A O 1
ATOM 969 N N . SER A 1 125 ? -6.245 3.352 -18.363 1.00 86.50 125 SER A N 1
ATOM 970 C CA . SER A 1 125 ? -6.193 2.233 -19.298 1.00 86.50 125 SER A CA 1
ATOM 971 C C . SER A 1 125 ? -7.237 1.145 -19.015 1.00 86.50 125 SER A C 1
ATOM 973 O O . SER A 1 125 ? -7.630 0.429 -19.933 1.00 86.50 125 SER A O 1
ATOM 975 N N . ILE A 1 126 ? -7.769 1.070 -17.789 1.00 86.19 126 ILE A N 1
ATOM 976 C CA . ILE A 1 126 ? -8.889 0.174 -17.466 1.00 86.19 126 ILE A CA 1
ATOM 977 C C . ILE A 1 126 ? -10.139 0.467 -18.310 1.00 86.19 126 ILE A C 1
ATOM 979 O O . ILE A 1 126 ? -10.898 -0.441 -18.626 1.00 86.19 126 ILE A O 1
ATOM 983 N N . LEU A 1 127 ? -10.328 1.719 -18.746 1.00 84.94 127 LEU A N 1
ATOM 984 C CA . LEU A 1 127 ? -11.460 2.118 -19.587 1.00 84.94 127 LEU A CA 1
ATOM 985 C C . LEU A 1 127 ? -11.311 1.661 -21.045 1.00 84.94 127 LEU A C 1
ATOM 987 O O . LEU A 1 127 ? -12.291 1.649 -21.787 1.00 84.94 127 LEU A O 1
ATOM 991 N N . THR A 1 128 ? -10.091 1.328 -21.477 1.00 84.75 128 THR A N 1
ATOM 992 C CA . THR A 1 128 ? -9.776 0.982 -22.872 1.00 84.75 128 THR A CA 1
ATOM 993 C C . THR A 1 128 ? -9.349 -0.474 -23.051 1.00 84.75 128 THR A C 1
ATOM 995 O O . THR A 1 128 ? -9.260 -0.944 -24.186 1.00 84.75 128 THR A O 1
ATOM 998 N N . GLY A 1 129 ? -9.048 -1.182 -21.957 1.00 79.12 129 GLY A N 1
ATOM 999 C CA . GLY A 1 129 ? -8.475 -2.530 -21.982 1.00 79.12 129 GLY A CA 1
ATOM 1000 C C . GLY A 1 129 ? -7.055 -2.586 -22.557 1.00 79.12 129 GLY A C 1
ATOM 1001 O O . GLY A 1 129 ? -6.541 -3.671 -22.816 1.00 79.12 129 GLY A O 1
ATOM 1002 N N . GLN A 1 130 ? -6.419 -1.434 -22.796 1.00 81.00 130 GLN A N 1
ATOM 1003 C CA . GLN A 1 130 ? -5.031 -1.366 -23.246 1.00 81.00 130 GLN A CA 1
ATOM 1004 C C . GLN A 1 130 ? -4.076 -1.362 -22.044 1.00 81.00 130 GLN A C 1
ATOM 1006 O O . GLN A 1 130 ? -4.484 -1.011 -20.934 1.00 81.00 130 GLN A O 1
ATOM 1011 N N . PRO A 1 131 ? -2.793 -1.715 -22.225 1.00 78.00 131 PRO A N 1
ATOM 1012 C CA . PRO A 1 131 ? -1.794 -1.518 -21.182 1.00 78.00 131 PRO A CA 1
ATOM 1013 C C . PRO A 1 131 ? -1.680 -0.039 -20.786 1.00 78.00 131 PRO A C 1
ATOM 1015 O O . PRO A 1 131 ? -1.701 0.845 -21.642 1.00 78.00 131 PRO A O 1
ATOM 1018 N N . SER A 1 132 ? -1.525 0.233 -19.490 1.00 82.19 132 SER A N 1
ATOM 1019 C CA . SER A 1 132 ? -1.219 1.577 -18.994 1.00 82.19 132 SER A CA 1
ATOM 1020 C C . SER A 1 132 ? 0.149 2.040 -19.488 1.00 82.19 132 SER A C 1
ATOM 1022 O O . SER A 1 132 ? 1.120 1.280 -19.415 1.00 82.19 132 SER A O 1
ATOM 1024 N N . GLU A 1 133 ? 0.255 3.300 -19.902 1.00 85.38 133 GLU A N 1
ATOM 1025 C CA . GLU A 1 133 ? 1.554 3.944 -20.096 1.00 85.38 133 GLU A CA 1
ATOM 1026 C C . GLU A 1 133 ? 2.348 3.966 -18.779 1.00 85.38 133 GLU A C 1
ATOM 1028 O O . GLU A 1 133 ? 1.788 4.148 -17.693 1.00 85.38 133 GLU A O 1
ATOM 1033 N N . VAL A 1 134 ? 3.666 3.781 -18.872 1.00 87.94 134 VAL A N 1
ATOM 1034 C CA . VAL A 1 134 ? 4.552 3.781 -17.700 1.00 87.94 134 VAL A CA 1
ATOM 1035 C C . VAL A 1 134 ? 4.488 5.135 -16.996 1.00 87.94 134 VAL A C 1
ATOM 1037 O O . VAL A 1 134 ? 4.588 6.184 -17.631 1.00 87.94 134 VAL A O 1
ATOM 1040 N N . GLY A 1 135 ? 4.313 5.107 -15.673 1.00 81.06 135 GLY A N 1
ATOM 1041 C CA . GLY A 1 135 ? 4.260 6.313 -14.843 1.00 81.06 135 GLY A CA 1
ATOM 1042 C C . GLY A 1 135 ? 3.012 7.178 -15.043 1.00 81.06 135 GLY A C 1
ATOM 1043 O O . GLY A 1 135 ? 2.970 8.307 -14.562 1.00 81.06 135 GLY A O 1
ATOM 1044 N N . LYS A 1 136 ? 1.989 6.679 -15.749 1.00 87.06 136 LYS A N 1
ATOM 1045 C CA . LYS A 1 136 ? 0.700 7.362 -15.916 1.00 87.06 136 LYS A CA 1
ATOM 1046 C C . LYS A 1 136 ? -0.367 6.737 -15.016 1.00 87.06 136 LYS A C 1
ATOM 1048 O O . LYS A 1 136 ? -1.264 6.047 -15.499 1.00 87.06 136 LYS A O 1
ATOM 1053 N N . SER A 1 137 ? -0.268 7.001 -13.716 1.00 90.25 137 SER A N 1
ATOM 1054 C CA . SER A 1 137 ? -1.340 6.779 -12.738 1.00 90.25 137 SER A CA 1
ATOM 1055 C C . SER A 1 137 ? -1.845 8.106 -12.174 1.00 90.25 137 SER A C 1
ATOM 1057 O O . SER A 1 137 ? -1.193 9.147 -12.273 1.00 90.25 137 SER A O 1
ATOM 1059 N N . TYR A 1 138 ? -3.032 8.060 -11.581 1.00 89.06 138 TYR A N 1
ATOM 1060 C CA . TYR A 1 138 ? -3.542 9.099 -10.701 1.00 89.06 138 TYR A CA 1
ATOM 1061 C C . TYR A 1 138 ? -3.604 8.536 -9.288 1.00 89.06 138 TYR A C 1
ATOM 1063 O O . TYR A 1 138 ? -4.450 7.686 -9.011 1.00 89.06 138 TYR A O 1
ATOM 1071 N N . SER A 1 139 ? -2.736 9.012 -8.401 1.00 88.56 139 SER A N 1
ATOM 1072 C CA . SER A 1 139 ? -2.822 8.673 -6.983 1.00 88.56 139 SER A CA 1
ATOM 1073 C C . SER A 1 139 ? -3.984 9.424 -6.342 1.00 88.56 139 SER A C 1
ATOM 1075 O O . SER A 1 139 ? -4.094 10.648 -6.469 1.00 88.56 139 SER A O 1
ATOM 1077 N N . GLN A 1 140 ? -4.856 8.707 -5.640 1.00 86.31 140 GLN A N 1
ATOM 1078 C CA . GLN A 1 140 ? -5.932 9.304 -4.856 1.00 86.31 140 GLN A CA 1
ATOM 1079 C C . GLN A 1 140 ? -5.832 8.845 -3.402 1.00 86.31 140 GLN A C 1
ATOM 1081 O O . GLN A 1 140 ? -5.854 7.656 -3.088 1.00 86.31 140 GLN A O 1
ATOM 1086 N N . GLN A 1 141 ? -5.743 9.829 -2.510 1.00 87.44 141 GLN A N 1
ATOM 1087 C CA . GLN A 1 141 ? -5.830 9.644 -1.067 1.00 87.44 141 GLN A CA 1
ATOM 1088 C C . GLN A 1 141 ? -7.238 10.043 -0.631 1.00 87.44 141 GLN A C 1
ATOM 1090 O O . GLN A 1 141 ? -7.579 11.228 -0.608 1.00 87.44 141 GLN A O 1
ATOM 1095 N N . PHE A 1 142 ? -8.069 9.053 -0.318 1.00 89.38 142 PHE A N 1
ATOM 1096 C CA . PHE A 1 142 ? -9.423 9.303 0.159 1.00 89.38 142 PHE A CA 1
ATOM 1097 C C . PHE A 1 142 ? -9.432 9.493 1.680 1.00 89.38 142 PHE A C 1
ATOM 1099 O O . PHE A 1 142 ? -8.720 8.793 2.400 1.00 89.38 142 PHE A O 1
ATOM 1106 N N . PRO A 1 143 ? -10.240 10.422 2.216 1.00 91.31 143 PRO A N 1
ATOM 1107 C CA . PRO A 1 143 ? -10.445 10.520 3.651 1.00 91.31 143 PRO A CA 1
ATOM 1108 C C . PRO A 1 143 ? -11.529 9.558 4.160 1.00 91.31 143 PRO A C 1
ATOM 1110 O O . PRO A 1 143 ? -11.859 9.631 5.329 1.00 91.31 143 PRO A O 1
ATOM 1113 N N . TYR A 1 144 ? -12.098 8.682 3.331 1.00 91.81 144 TYR A N 1
ATOM 1114 C CA . TYR A 1 144 ? -13.173 7.742 3.682 1.00 91.81 144 TYR A CA 1
ATOM 1115 C C . TYR A 1 144 ? -13.073 6.474 2.827 1.00 91.81 144 TYR A C 1
ATOM 1117 O O . TYR A 1 144 ? -12.345 6.463 1.831 1.00 91.81 144 TYR A O 1
ATOM 1125 N N . THR A 1 145 ? -13.786 5.416 3.217 1.00 93.94 145 THR A N 1
ATOM 1126 C CA . THR A 1 145 ? -13.845 4.168 2.446 1.00 93.94 145 THR A CA 1
ATOM 1127 C C . THR A 1 145 ? -14.486 4.426 1.092 1.00 93.94 145 THR A C 1
ATOM 1129 O O . THR A 1 145 ? -15.505 5.110 0.986 1.00 93.94 145 THR A O 1
ATOM 1132 N N . VAL A 1 146 ? -13.901 3.869 0.038 1.00 93.44 146 VAL A N 1
ATOM 1133 C CA . VAL A 1 146 ? -14.467 3.945 -1.313 1.00 93.44 146 VAL A CA 1
ATOM 1134 C C . VAL A 1 146 ? -14.665 2.555 -1.885 1.00 93.44 146 VAL A C 1
ATOM 1136 O O . VAL A 1 146 ? -13.979 1.615 -1.500 1.00 93.44 146 VAL A O 1
ATOM 1139 N N . HIS A 1 147 ? -15.593 2.428 -2.827 1.00 94.56 147 HIS A N 1
ATOM 1140 C CA . HIS A 1 147 ? -15.620 1.295 -3.742 1.00 94.56 147 HIS A CA 1
ATOM 1141 C C . HIS A 1 147 ? -15.084 1.787 -5.078 1.00 94.56 147 HIS A C 1
ATOM 1143 O O . HIS A 1 147 ? -15.669 2.691 -5.684 1.00 94.56 147 HIS A O 1
ATOM 1149 N N . ASP A 1 148 ? -13.930 1.272 -5.479 1.00 93.38 148 ASP A N 1
ATOM 1150 C CA . ASP A 1 148 ? -13.178 1.854 -6.579 1.00 93.38 148 ASP A CA 1
ATOM 1151 C C . ASP A 1 148 ? -13.439 1.166 -7.924 1.00 93.38 148 ASP A C 1
ATOM 1153 O O . ASP A 1 148 ? -14.208 0.211 -8.041 1.00 93.38 148 ASP A O 1
ATOM 1157 N N . ILE A 1 149 ? -12.810 1.688 -8.978 1.00 92.19 149 ILE A N 1
ATOM 1158 C CA . ILE A 1 149 ? -13.024 1.226 -10.356 1.00 92.19 149 ILE A CA 1
ATOM 1159 C C . ILE A 1 149 ? -12.502 -0.193 -10.623 1.00 92.19 149 ILE A C 1
ATOM 1161 O O . ILE A 1 149 ? -12.796 -0.744 -11.681 1.00 92.19 149 ILE A O 1
ATOM 1165 N N . TYR A 1 150 ? -11.741 -0.781 -9.696 1.00 92.50 150 TYR A N 1
ATOM 1166 C CA . TYR A 1 150 ? -11.283 -2.165 -9.795 1.00 92.50 150 TYR A CA 1
ATOM 1167 C C . TYR A 1 150 ? -12.287 -3.155 -9.185 1.00 92.50 150 TYR A C 1
ATOM 1169 O O . TYR A 1 150 ? -12.064 -4.358 -9.269 1.00 92.50 150 TYR A O 1
ATOM 1177 N N . GLY A 1 151 ? -13.397 -2.670 -8.609 1.00 90.62 151 GLY A N 1
ATOM 1178 C CA . GLY A 1 151 ? -14.507 -3.501 -8.132 1.00 90.62 151 GLY A CA 1
ATOM 1179 C C . GLY A 1 151 ? -14.383 -3.976 -6.683 1.00 90.62 151 GLY A C 1
ATOM 1180 O O . GLY A 1 151 ? -15.071 -4.917 -6.297 1.00 90.62 151 GLY A O 1
ATOM 1181 N N . GLY A 1 152 ? -13.521 -3.343 -5.880 1.00 92.00 152 GLY A N 1
ATOM 1182 C CA . GLY A 1 152 ? -13.307 -3.682 -4.470 1.00 92.00 152 GLY A CA 1
ATOM 1183 C C . GLY A 1 152 ? -13.476 -2.481 -3.541 1.00 92.00 152 GLY A C 1
ATOM 1184 O O . GLY A 1 152 ? -13.385 -1.327 -3.967 1.00 92.00 152 GLY A O 1
ATOM 1185 N N . ALA A 1 153 ? -13.716 -2.751 -2.256 1.00 95.50 153 ALA A N 1
ATOM 1186 C CA . ALA A 1 153 ? -13.627 -1.718 -1.228 1.00 95.50 153 ALA A CA 1
ATOM 1187 C C . ALA A 1 153 ? -12.159 -1.322 -0.994 1.00 95.50 153 ALA A C 1
ATOM 1189 O O . ALA A 1 153 ? -11.265 -2.166 -1.040 1.00 95.50 153 ALA A O 1
ATOM 1190 N N . VAL A 1 154 ? -11.913 -0.045 -0.716 1.00 95.50 154 VAL A N 1
ATOM 1191 C CA . VAL A 1 154 ? -10.604 0.486 -0.337 1.00 95.50 154 VAL A CA 1
ATOM 1192 C C . VAL A 1 154 ? -10.752 1.263 0.960 1.00 95.50 154 VAL A C 1
ATOM 1194 O O . VAL A 1 154 ? -11.376 2.327 0.993 1.00 95.50 154 VAL A O 1
ATOM 1197 N N . TYR A 1 155 ? -10.167 0.726 2.026 1.00 95.69 155 TYR A N 1
ATOM 1198 C CA . TYR A 1 155 ? -9.990 1.436 3.282 1.00 95.69 155 TYR A CA 1
ATOM 1199 C C . TYR A 1 155 ? -8.829 2.426 3.146 1.00 95.69 155 TYR A C 1
ATOM 1201 O O . TYR A 1 155 ? -7.769 2.058 2.631 1.00 95.69 155 TYR A O 1
ATOM 1209 N N . PRO A 1 156 ? -9.003 3.682 3.583 1.00 92.94 156 PRO A N 1
ATOM 1210 C CA . PRO A 1 156 ? -8.006 4.708 3.334 1.00 92.94 156 PRO A CA 1
ATOM 1211 C C . PRO A 1 156 ? -6.847 4.605 4.324 1.00 92.94 156 PRO A C 1
ATOM 1213 O O . PRO A 1 156 ? -7.068 4.771 5.519 1.00 92.94 156 PRO A O 1
ATOM 1216 N N . GLU A 1 157 ? -5.614 4.439 3.843 1.00 93.50 157 GLU A N 1
ATOM 1217 C CA . GLU A 1 157 ? -4.406 4.842 4.581 1.00 93.50 157 GLU A CA 1
ATOM 1218 C C . GLU A 1 157 ? -4.041 6.259 4.124 1.00 93.50 157 GLU A C 1
ATOM 1220 O O . GLU A 1 157 ? -3.737 6.468 2.954 1.00 93.50 157 GLU A O 1
ATOM 1225 N N . ASN A 1 158 ? -4.153 7.270 4.989 1.00 93.62 158 ASN A N 1
ATOM 1226 C CA . ASN A 1 158 ? -4.135 8.668 4.531 1.00 93.62 158 ASN A CA 1
ATOM 1227 C C . ASN A 1 158 ? -3.267 9.625 5.355 1.00 93.62 158 ASN A C 1
ATOM 1229 O O . ASN A 1 158 ? -3.178 10.814 5.033 1.00 93.62 158 ASN A O 1
ATOM 1233 N N . LEU A 1 159 ? -2.576 9.128 6.379 1.00 95.44 159 LEU A N 1
ATOM 1234 C CA . LEU A 1 159 ? -1.656 9.928 7.185 1.00 95.44 159 LEU A CA 1
ATOM 1235 C C . LEU A 1 159 ? -0.188 9.632 6.842 1.00 95.44 159 LEU A C 1
ATOM 1237 O O . LEU A 1 159 ? 0.655 10.526 6.969 1.00 95.44 159 LEU A O 1
ATOM 1241 N N . GLY A 1 160 ? 0.105 8.446 6.314 1.00 93.44 160 GLY A N 1
ATOM 1242 C CA . GLY A 1 160 ? 1.430 7.866 6.124 1.00 93.44 160 GLY A CA 1
ATOM 1243 C C . GLY A 1 160 ? 1.945 7.192 7.396 1.00 93.44 160 GLY A C 1
ATOM 1244 O O . GLY A 1 160 ? 1.230 7.043 8.381 1.00 93.44 160 GLY A O 1
ATOM 1245 N N . ASN A 1 161 ? 3.223 6.829 7.406 1.00 94.81 161 ASN A N 1
ATOM 1246 C CA . ASN A 1 161 ? 3.900 6.294 8.584 1.00 94.81 161 ASN A CA 1
ATOM 1247 C C . ASN A 1 161 ? 4.838 7.298 9.242 1.00 94.81 161 ASN A C 1
ATOM 1249 O O . ASN A 1 161 ? 5.227 8.312 8.660 1.00 94.81 161 ASN A O 1
ATOM 1253 N N . ILE A 1 162 ? 5.267 6.931 10.446 1.00 96.75 162 ILE A N 1
ATOM 1254 C CA . ILE A 1 162 ? 6.347 7.613 11.152 1.00 96.75 162 ILE A CA 1
ATOM 1255 C C . ILE A 1 162 ? 7.689 7.241 10.511 1.00 96.75 162 ILE A C 1
ATOM 1257 O O . ILE A 1 162 ? 7.953 6.058 10.265 1.00 96.75 162 ILE A O 1
ATOM 1261 N N . THR A 1 163 ? 8.534 8.243 10.267 1.00 95.00 163 THR A N 1
ATOM 1262 C CA . THR A 1 163 ? 9.929 8.080 9.833 1.00 95.00 163 THR A CA 1
ATOM 1263 C C . THR A 1 163 ? 10.864 8.880 10.737 1.00 95.00 163 THR A C 1
ATOM 1265 O O . THR A 1 163 ? 10.496 9.941 11.231 1.00 95.00 163 THR A O 1
ATOM 1268 N N . GLU A 1 164 ? 12.078 8.372 10.963 1.00 93.94 164 GLU A N 1
ATOM 1269 C CA . GLU A 1 164 ? 13.099 9.044 11.791 1.00 93.94 164 GLU A CA 1
ATOM 1270 C C . GLU A 1 164 ? 14.113 9.848 10.964 1.00 93.94 164 GLU A C 1
ATOM 1272 O O . GLU A 1 164 ? 14.902 10.613 11.512 1.00 93.94 164 GLU A O 1
ATOM 1277 N N . GLY A 1 165 ? 14.082 9.687 9.640 1.00 93.25 165 GLY A N 1
ATOM 1278 C CA . GLY A 1 165 ? 14.979 10.345 8.702 1.00 93.25 165 GLY A CA 1
ATOM 1279 C C . GLY A 1 165 ? 14.281 10.680 7.391 1.00 93.25 165 GLY A C 1
ATOM 1280 O O . GLY A 1 165 ? 13.172 10.208 7.113 1.00 93.25 165 GLY A O 1
ATOM 1281 N N . GLU A 1 166 ? 14.945 11.522 6.606 1.00 93.88 166 GLU A N 1
ATOM 1282 C CA . GLU A 1 166 ? 14.566 11.776 5.222 1.00 93.88 166 GLU A CA 1
ATOM 1283 C C . GLU A 1 166 ? 14.891 10.549 4.371 1.00 93.88 166 GLU A C 1
ATOM 1285 O O . GLU A 1 166 ? 15.939 9.922 4.545 1.00 93.88 166 GLU A O 1
ATOM 1290 N N . GLN A 1 167 ? 13.993 10.206 3.454 1.00 91.75 167 GLN A N 1
ATOM 1291 C CA . GLN A 1 167 ? 14.156 9.053 2.574 1.00 91.75 167 GLN A CA 1
ATOM 1292 C C . GLN A 1 167 ? 13.440 9.308 1.253 1.00 91.75 167 GLN A C 1
ATOM 1294 O O . GLN A 1 167 ? 12.298 9.765 1.244 1.00 91.75 167 GLN A O 1
ATOM 1299 N N . ASN A 1 168 ? 14.090 8.981 0.139 1.00 93.00 168 ASN A N 1
ATOM 1300 C CA . ASN A 1 168 ? 13.546 9.110 -1.210 1.00 93.00 168 ASN A CA 1
ATOM 1301 C C . ASN A 1 168 ? 12.944 10.506 -1.470 1.00 93.00 168 ASN A C 1
ATOM 1303 O O . ASN A 1 168 ? 11.815 10.616 -1.947 1.00 93.00 168 ASN A O 1
ATOM 1307 N N . ASN A 1 169 ? 13.647 11.568 -1.059 1.00 92.69 169 ASN A N 1
ATOM 1308 C CA . ASN A 1 169 ? 13.203 12.973 -1.128 1.00 92.69 169 ASN A CA 1
ATOM 1309 C C . ASN A 1 169 ? 11.966 13.336 -0.282 1.00 92.69 169 ASN A C 1
ATOM 1311 O O . ASN A 1 169 ? 11.409 14.423 -0.429 1.00 92.69 169 ASN A O 1
ATOM 1315 N N . HIS A 1 170 ? 11.541 12.466 0.635 1.00 91.38 170 HIS A N 1
ATOM 1316 C CA . HIS A 1 170 ? 10.489 12.775 1.597 1.00 91.38 170 HIS A CA 1
ATOM 1317 C C . HIS A 1 170 ? 11.095 13.285 2.902 1.00 91.38 170 HIS A C 1
ATOM 1319 O O . HIS A 1 170 ? 11.993 12.659 3.468 1.00 91.38 170 HIS A O 1
ATOM 1325 N N . ALA A 1 171 ? 10.554 14.399 3.397 1.00 94.38 171 ALA A N 1
ATOM 1326 C CA . ALA A 1 171 ? 10.890 14.928 4.711 1.00 94.38 171 ALA A CA 1
ATOM 1327 C C . ALA A 1 171 ? 10.505 13.948 5.833 1.00 94.38 171 ALA A C 1
ATOM 1329 O O . ALA A 1 171 ? 9.648 13.073 5.667 1.00 94.38 171 ALA A O 1
ATOM 1330 N N . ILE A 1 172 ? 11.111 14.143 7.003 1.00 95.12 172 ILE A N 1
ATOM 1331 C CA . ILE A 1 172 ? 10.781 13.405 8.226 1.00 95.12 172 ILE A CA 1
ATOM 1332 C C . ILE A 1 172 ? 9.285 13.540 8.538 1.00 95.12 172 ILE A C 1
ATOM 1334 O O . ILE A 1 172 ? 8.732 14.643 8.556 1.00 95.12 172 ILE A O 1
ATOM 1338 N N . ARG A 1 173 ? 8.641 12.409 8.836 1.00 96.38 173 ARG A N 1
ATOM 1339 C CA . ARG A 1 173 ? 7.244 12.331 9.272 1.00 96.38 173 ARG A CA 1
ATOM 1340 C C . ARG A 1 173 ? 7.212 11.925 10.738 1.00 96.38 173 ARG A C 1
ATOM 1342 O O . ARG A 1 173 ? 7.178 10.745 11.067 1.00 96.38 173 ARG A O 1
ATOM 1349 N N . ASP A 1 174 ? 7.263 12.912 11.622 1.00 96.75 174 ASP A N 1
ATOM 1350 C CA . ASP A 1 174 ? 7.189 12.699 13.068 1.00 96.75 174 ASP A CA 1
ATOM 1351 C C . ASP A 1 174 ? 5.718 12.574 13.547 1.00 96.75 174 ASP A C 1
ATOM 1353 O O . ASP A 1 174 ? 4.779 12.766 12.763 1.00 96.75 174 ASP A O 1
ATOM 1357 N N . PRO A 1 175 ? 5.457 12.277 14.836 1.00 98.31 175 PRO A N 1
ATOM 1358 C CA . PRO A 1 175 ? 4.090 12.251 15.360 1.00 98.31 175 PRO A CA 1
ATOM 1359 C C . PRO A 1 175 ? 3.298 13.539 15.105 1.00 98.31 175 PRO A C 1
ATOM 1361 O O . PRO A 1 175 ? 2.106 13.480 14.801 1.00 98.31 175 PRO A O 1
ATOM 1364 N N . LYS A 1 176 ? 3.939 14.714 15.201 1.00 98.12 176 LYS A N 1
ATOM 1365 C CA . LYS A 1 176 ? 3.265 16.004 14.985 1.00 98.12 176 LYS A CA 1
ATOM 1366 C C . LYS A 1 176 ? 2.785 16.137 13.544 1.00 98.12 176 LYS A C 1
ATOM 1368 O O . LYS A 1 176 ? 1.678 16.632 13.327 1.00 98.12 176 LYS A O 1
ATOM 1373 N N . PHE A 1 177 ? 3.575 15.670 12.580 1.00 97.75 177 PHE A N 1
ATOM 1374 C CA . PHE A 1 177 ? 3.198 15.630 11.174 1.00 97.75 177 PHE A CA 1
ATOM 1375 C C . PHE A 1 177 ? 1.929 14.795 10.963 1.00 97.75 177 PHE A C 1
ATOM 1377 O O . PHE A 1 177 ? 0.955 15.310 10.408 1.00 97.75 177 PHE A O 1
ATOM 1384 N N . LEU A 1 178 ? 1.875 13.562 11.482 1.00 98.00 178 LEU A N 1
ATOM 1385 C CA . LEU A 1 178 ? 0.690 12.699 11.353 1.00 98.00 178 LEU A CA 1
ATOM 1386 C C . LEU A 1 178 ? -0.547 13.315 12.030 1.00 98.00 178 LEU A C 1
ATOM 1388 O O . LEU A 1 178 ? -1.620 13.357 11.427 1.00 98.00 178 LEU A O 1
ATOM 1392 N N . ILE A 1 179 ? -0.400 13.866 13.242 1.00 98.62 179 ILE A N 1
ATOM 1393 C CA . ILE A 1 179 ? -1.494 14.551 13.957 1.00 98.62 179 ILE A CA 1
ATOM 1394 C C . ILE A 1 179 ? -2.003 15.754 13.146 1.00 98.62 179 ILE A C 1
ATOM 1396 O O . ILE A 1 179 ? -3.207 16.007 13.093 1.00 98.62 179 ILE A O 1
ATOM 1400 N N . SER A 1 180 ? -1.114 16.489 12.470 1.00 97.88 180 SER A N 1
ATOM 1401 C CA . SER A 1 180 ? -1.508 17.622 11.626 1.00 97.88 180 SER A CA 1
ATOM 1402 C C . SER A 1 180 ? -2.345 17.195 10.413 1.00 97.88 180 SER A C 1
ATOM 1404 O O . SER A 1 180 ? -3.328 17.866 10.093 1.00 97.88 180 SER A O 1
ATOM 1406 N N . ARG A 1 181 ? -2.030 16.049 9.791 1.00 96.50 181 ARG A N 1
ATOM 1407 C CA . ARG A 1 181 ? -2.832 15.474 8.697 1.00 96.50 181 ARG A CA 1
ATOM 1408 C C . ARG A 1 181 ? -4.181 14.969 9.206 1.00 96.50 181 ARG A C 1
ATOM 1410 O O . ARG A 1 181 ? -5.205 15.276 8.604 1.00 96.50 181 ARG A O 1
ATOM 1417 N N . ALA A 1 182 ? -4.213 14.325 10.374 1.00 97.31 182 ALA A N 1
ATOM 1418 C CA . ALA A 1 182 ? -5.469 13.921 11.009 1.00 97.31 182 ALA A CA 1
ATOM 1419 C C . ALA A 1 182 ? -6.361 15.137 11.311 1.00 97.31 182 ALA A C 1
ATOM 1421 O O . ALA A 1 182 ? -7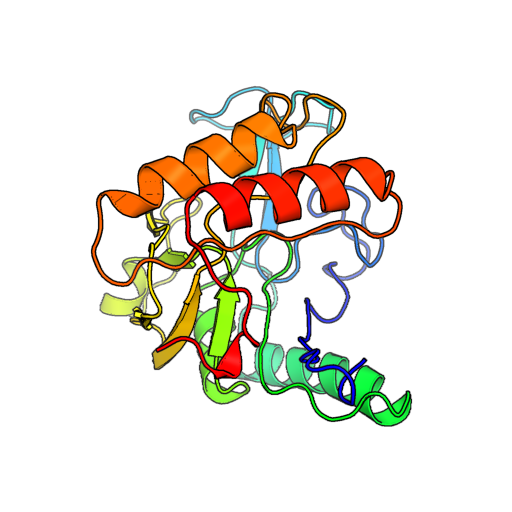.569 15.107 11.080 1.00 97.31 182 ALA A O 1
ATOM 1422 N N . LYS A 1 183 ? -5.774 16.254 11.758 1.00 97.81 183 LYS A N 1
ATOM 1423 C CA . LYS A 1 183 ? -6.502 17.515 11.942 1.00 97.81 183 LYS A CA 1
ATOM 1424 C C . LYS A 1 183 ? -7.033 18.073 10.620 1.00 97.81 183 LYS A C 1
ATOM 1426 O O . LYS A 1 183 ? -8.148 18.584 10.596 1.00 97.81 183 LYS A O 1
ATOM 1431 N N . ALA A 1 184 ? -6.266 17.979 9.534 1.00 96.12 184 ALA A N 1
ATOM 1432 C CA . ALA A 1 184 ? -6.718 18.411 8.212 1.00 96.12 184 ALA A CA 1
ATOM 1433 C C . ALA A 1 184 ? -7.928 17.594 7.719 1.00 96.12 184 ALA A C 1
ATOM 1435 O O . ALA A 1 184 ? -8.859 18.171 7.153 1.00 96.12 184 ALA A O 1
ATOM 1436 N N . ASN A 1 185 ? -7.978 16.291 8.019 1.00 95.44 185 ASN A N 1
ATOM 1437 C CA . ASN A 1 185 ? -9.114 15.429 7.673 1.00 95.44 185 ASN A CA 1
ATOM 1438 C C . ASN A 1 185 ? -10.434 15.864 8.339 1.00 95.44 185 ASN A C 1
ATOM 1440 O O . ASN A 1 185 ? -11.495 15.609 7.773 1.00 95.44 185 ASN A O 1
ATOM 1444 N N . LEU A 1 186 ? -10.406 16.607 9.457 1.00 94.56 186 LEU A N 1
ATOM 1445 C CA . LEU A 1 186 ? -11.617 17.143 10.109 1.00 94.56 186 LEU A CA 1
ATOM 1446 C C . LEU A 1 186 ? -12.381 18.174 9.254 1.00 94.56 186 LEU A C 1
ATOM 1448 O O . LEU A 1 186 ? -13.481 18.588 9.614 1.00 94.56 186 LEU A O 1
ATOM 1452 N N . THR A 1 187 ? -11.808 18.616 8.131 1.00 93.31 187 THR A N 1
ATOM 1453 C CA . THR A 1 187 ? -12.512 19.460 7.153 1.00 93.31 187 THR A CA 1
ATOM 1454 C C . THR A 1 187 ? -13.586 18.695 6.372 1.00 93.31 187 THR A C 1
ATOM 1456 O O . THR A 1 187 ? -14.533 19.311 5.881 1.00 93.31 187 THR A O 1
ATOM 1459 N N . ALA A 1 188 ? -13.475 17.365 6.289 1.00 90.12 188 ALA A N 1
ATOM 1460 C CA . ALA A 1 188 ? -14.470 16.478 5.702 1.00 90.12 188 ALA A CA 1
ATOM 1461 C C . ALA A 1 188 ? -15.322 15.824 6.799 1.00 90.12 188 ALA A C 1
ATOM 1463 O O . ALA A 1 188 ? -14.836 15.498 7.881 1.00 90.12 188 ALA A O 1
ATOM 1464 N N . ARG A 1 189 ? -16.613 15.625 6.516 1.00 88.25 189 ARG A N 1
ATOM 1465 C CA . ARG A 1 189 ? -17.490 14.841 7.396 1.00 88.25 189 ARG A CA 1
ATOM 1466 C C . ARG A 1 189 ? -17.152 13.362 7.256 1.00 88.25 189 ARG A C 1
ATOM 1468 O O . ARG A 1 189 ? -16.829 12.932 6.155 1.00 88.25 189 ARG A O 1
ATOM 1475 N N . GLU A 1 190 ? -17.264 12.627 8.361 1.00 86.12 190 GLU A N 1
ATOM 1476 C CA . GLU A 1 190 ? -17.066 11.167 8.398 1.00 86.12 190 GLU A CA 1
ATOM 1477 C C . GLU A 1 190 ? -15.693 10.734 7.862 1.00 86.12 190 GLU A C 1
ATOM 1479 O O . GLU A 1 190 ? -15.533 9.655 7.297 1.00 86.12 190 GLU A O 1
ATOM 1484 N N . SER A 1 191 ? -14.683 11.590 8.039 1.00 92.12 191 SER A N 1
ATOM 1485 C CA . SER A 1 191 ? -13.330 11.252 7.645 1.00 92.12 191 SER A CA 1
ATOM 1486 C C . SER A 1 191 ? -12.695 10.252 8.608 1.00 92.12 191 SER A C 1
ATOM 1488 O O . SER A 1 191 ? -12.893 10.275 9.822 1.00 92.12 191 SER A O 1
ATOM 1490 N N . THR A 1 192 ? -11.884 9.377 8.037 1.00 94.06 192 THR A N 1
ATOM 1491 C CA . THR A 1 192 ? -11.006 8.445 8.725 1.00 94.06 192 THR A CA 1
ATOM 1492 C C . THR A 1 192 ? -9.612 9.056 8.821 1.00 94.06 192 THR A C 1
ATOM 1494 O O . THR A 1 192 ? -9.122 9.689 7.883 1.00 94.06 192 THR A O 1
ATOM 1497 N N . ALA A 1 193 ? -8.952 8.843 9.953 1.00 95.19 193 ALA A N 1
ATOM 1498 C CA . ALA A 1 193 ? -7.546 9.152 10.167 1.00 95.19 193 ALA A CA 1
ATOM 1499 C C . ALA A 1 193 ? -6.799 7.825 10.347 1.00 95.19 193 ALA A C 1
ATOM 1501 O O . ALA A 1 193 ? -6.936 7.174 11.381 1.00 95.19 193 ALA A O 1
ATOM 1502 N N . SER A 1 194 ? -6.046 7.414 9.329 1.00 94.94 194 SER A N 1
ATOM 1503 C CA . SER A 1 194 ? -5.390 6.106 9.290 1.00 94.94 194 SER A CA 1
ATOM 1504 C C . SER A 1 194 ? -3.901 6.223 8.982 1.00 94.94 194 SER A C 1
ATOM 1506 O O . SER A 1 194 ? -3.506 6.974 8.093 1.00 94.94 194 SER A O 1
ATOM 1508 N N . PHE A 1 195 ? -3.098 5.464 9.724 1.00 96.00 195 PHE A N 1
ATOM 1509 C CA . PHE A 1 195 ? -1.648 5.398 9.606 1.00 96.00 195 PHE A CA 1
ATOM 1510 C C . PHE A 1 195 ? -1.156 3.987 9.927 1.00 96.00 195 PHE A C 1
ATOM 1512 O O . PHE A 1 195 ? -1.844 3.220 10.606 1.00 96.00 195 PHE A O 1
ATOM 1519 N N . PHE A 1 196 ? 0.085 3.694 9.544 1.00 94.50 196 PHE A N 1
ATOM 1520 C CA . PHE A 1 196 ? 0.784 2.478 9.949 1.00 94.50 196 PHE A CA 1
ATOM 1521 C C . PHE A 1 196 ? 2.041 2.787 10.771 1.00 94.50 196 PHE A C 1
ATOM 1523 O O . PHE A 1 196 ? 2.609 3.884 10.731 1.00 94.50 196 PHE A O 1
ATOM 1530 N N . PHE A 1 197 ? 2.462 1.808 11.571 1.00 96.00 197 PHE A N 1
ATOM 1531 C CA . PHE A 1 197 ? 3.594 1.920 12.485 1.00 96.00 197 PHE A CA 1
ATOM 1532 C C . PHE A 1 197 ? 4.474 0.678 12.390 1.00 96.00 197 PHE A C 1
ATOM 1534 O O . PHE A 1 197 ? 3.996 -0.442 12.568 1.00 96.00 197 PHE A O 1
ATOM 1541 N N . HIS A 1 198 ? 5.769 0.880 12.158 1.00 93.94 198 HIS A N 1
ATOM 1542 C CA . HIS A 1 198 ? 6.718 -0.222 12.094 1.00 93.94 198 HIS A CA 1
ATOM 1543 C C . HIS A 1 198 ? 7.142 -0.669 13.499 1.00 93.94 198 HIS A C 1
ATOM 1545 O O . HIS A 1 198 ? 7.527 0.171 14.314 1.00 93.94 198 HIS A O 1
ATOM 1551 N N . PRO A 1 199 ? 7.156 -1.981 13.788 1.00 93.81 199 PRO A N 1
ATOM 1552 C CA . PRO A 1 199 ? 7.401 -2.493 15.136 1.00 93.81 199 PRO A CA 1
ATOM 1553 C C . PRO A 1 199 ? 8.825 -2.252 15.660 1.00 93.81 199 PRO A C 1
ATOM 1555 O O . PRO A 1 199 ? 9.048 -2.388 16.859 1.00 93.81 199 PRO A O 1
ATOM 1558 N N . TYR A 1 200 ? 9.782 -1.904 14.792 1.00 93.81 200 TYR A N 1
ATOM 1559 C CA . TYR A 1 200 ? 11.156 -1.587 15.194 1.00 93.81 200 TYR A CA 1
ATOM 1560 C C . TYR A 1 200 ? 11.331 -0.152 15.727 1.00 93.81 200 TYR A C 1
ATOM 1562 O O . TYR A 1 200 ? 12.372 0.147 16.306 1.00 93.81 200 TYR A O 1
ATOM 1570 N N . LEU A 1 201 ? 10.351 0.737 15.523 1.00 96.94 201 LEU A N 1
ATOM 1571 C CA . LEU A 1 201 ? 10.406 2.129 15.983 1.00 96.94 201 LEU A CA 1
ATOM 1572 C C . LEU A 1 201 ? 10.116 2.241 17.489 1.00 96.94 201 LEU A C 1
ATOM 1574 O O . LEU A 1 201 ? 9.431 1.395 18.070 1.00 96.94 201 LEU A O 1
ATOM 1578 N N . ASP A 1 202 ? 10.568 3.330 18.127 1.00 97.25 202 ASP A N 1
ATOM 1579 C CA . ASP A 1 202 ? 10.235 3.605 19.533 1.00 97.25 202 ASP A CA 1
ATOM 1580 C C . ASP A 1 202 ? 8.710 3.737 19.713 1.00 97.25 202 ASP A C 1
ATOM 1582 O O . ASP A 1 202 ? 8.049 4.604 19.131 1.00 97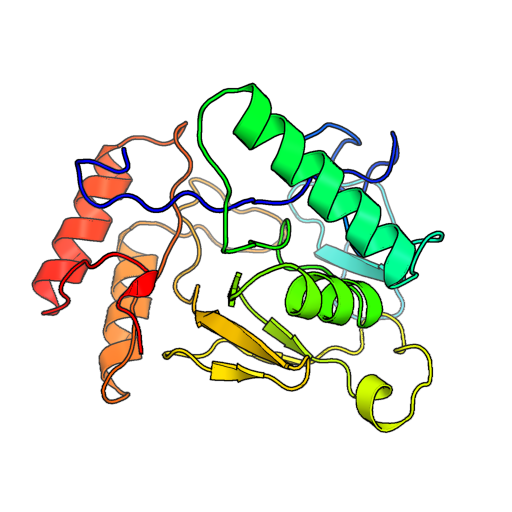.25 202 ASP A O 1
ATOM 1586 N N . LEU A 1 203 ? 8.145 2.898 20.585 1.00 97.56 203 LEU A N 1
ATOM 1587 C CA . LEU A 1 203 ? 6.731 2.915 20.964 1.00 97.56 203 LEU A CA 1
ATOM 1588 C C . LEU A 1 203 ? 6.261 4.273 21.509 1.00 97.56 203 LEU A C 1
ATOM 1590 O O . LEU A 1 203 ? 5.059 4.548 21.506 1.00 97.56 203 LEU A O 1
ATOM 1594 N N . ASN A 1 204 ? 7.161 5.135 21.985 1.00 98.25 204 ASN A N 1
ATOM 1595 C CA . ASN A 1 204 ? 6.817 6.498 22.380 1.00 98.25 204 ASN A CA 1
ATOM 1596 C C . ASN A 1 204 ? 6.288 7.335 21.212 1.00 98.25 204 ASN A C 1
ATOM 1598 O O . ASN A 1 204 ? 5.424 8.182 21.445 1.00 98.25 204 ASN A O 1
ATOM 1602 N N . TYR A 1 205 ? 6.736 7.094 19.976 1.00 98.19 205 TYR A N 1
ATOM 1603 C CA . TYR A 1 205 ? 6.160 7.749 18.804 1.00 98.19 205 TYR A CA 1
ATOM 1604 C C . TYR A 1 205 ? 4.708 7.317 18.594 1.00 98.19 205 TYR A C 1
ATOM 1606 O O . TYR A 1 205 ? 3.832 8.168 18.457 1.00 98.19 205 TYR A O 1
ATOM 1614 N N . LEU A 1 206 ? 4.427 6.010 18.676 1.00 97.81 206 LEU A N 1
ATOM 1615 C CA . LEU A 1 206 ? 3.064 5.485 18.564 1.00 97.81 206 LEU A CA 1
ATOM 1616 C C . LEU A 1 206 ? 2.143 6.062 19.650 1.00 97.81 206 LEU A C 1
ATOM 1618 O O . LEU A 1 206 ? 1.037 6.508 19.349 1.00 97.81 206 LEU A O 1
ATOM 1622 N N . LYS A 1 207 ? 2.606 6.107 20.909 1.00 98.31 207 LYS A N 1
ATOM 1623 C CA . LYS A 1 207 ? 1.843 6.691 22.027 1.00 98.31 207 LYS A CA 1
ATOM 1624 C C . LYS A 1 207 ? 1.496 8.159 21.780 1.00 98.31 207 LYS A C 1
ATOM 1626 O O . LYS A 1 207 ? 0.352 8.545 22.003 1.00 98.31 207 LYS A O 1
ATOM 1631 N N . GLN A 1 208 ? 2.462 8.957 21.320 1.00 98.62 208 GLN A N 1
ATOM 1632 C CA . GLN A 1 208 ? 2.252 10.375 21.016 1.00 98.62 208 GLN A CA 1
ATOM 1633 C C . GLN A 1 208 ? 1.232 10.563 19.892 1.00 98.62 208 GLN A C 1
ATOM 1635 O O . GLN A 1 208 ? 0.285 11.330 20.060 1.00 98.62 208 GLN A O 1
ATOM 1640 N N . THR A 1 209 ? 1.381 9.827 18.787 1.00 98.56 209 THR A N 1
ATOM 1641 C CA . THR A 1 209 ? 0.466 9.893 17.640 1.00 98.56 209 THR A CA 1
ATOM 1642 C C . THR A 1 209 ? -0.956 9.504 18.037 1.00 98.56 209 THR A C 1
ATOM 1644 O O . THR A 1 209 ? -1.890 10.261 17.785 1.00 98.56 209 THR A O 1
ATOM 1647 N N . VAL A 1 210 ? -1.135 8.368 18.724 1.00 98.06 210 VAL A N 1
ATOM 1648 C CA . VAL A 1 210 ? -2.459 7.902 19.174 1.00 98.06 210 VAL A CA 1
ATOM 1649 C C . VAL A 1 210 ? -3.099 8.894 20.144 1.00 98.06 210 VAL A C 1
ATOM 1651 O O . VAL A 1 210 ? -4.290 9.176 20.021 1.00 98.06 210 VAL A O 1
ATOM 1654 N N . HIS A 1 211 ? -2.334 9.434 21.098 1.00 98.62 211 HIS A N 1
ATOM 1655 C CA . HIS A 1 211 ? -2.855 10.416 22.047 1.00 98.62 211 HIS A CA 1
ATOM 1656 C C . HIS A 1 211 ? -3.303 11.700 21.340 1.00 98.62 211 HIS A C 1
ATOM 1658 O O . HIS A 1 211 ? -4.444 12.115 21.517 1.00 98.62 211 HIS A O 1
ATOM 1664 N N . GLY A 1 212 ? -2.458 12.269 20.476 1.00 98.62 212 GLY A N 1
ATOM 1665 C CA . GLY A 1 212 ? -2.787 13.495 19.750 1.00 98.62 212 GLY A CA 1
ATOM 1666 C C . GLY A 1 212 ? -3.958 13.332 18.777 1.00 98.62 212 GLY A C 1
ATOM 1667 O O . GLY A 1 212 ? -4.785 14.229 18.666 1.00 98.62 212 GLY A O 1
ATOM 1668 N N . ILE A 1 213 ? -4.089 12.176 18.115 1.00 98.44 213 ILE A N 1
ATOM 1669 C CA . ILE A 1 213 ? -5.259 11.877 17.271 1.00 98.44 213 ILE A CA 1
ATOM 1670 C C . ILE A 1 213 ? -6.539 11.797 18.121 1.00 98.44 213 ILE A C 1
ATOM 1672 O O . ILE A 1 213 ? -7.564 12.350 17.730 1.00 98.44 213 ILE A O 1
ATOM 1676 N N . LYS A 1 214 ? -6.492 11.187 19.313 1.00 98.38 214 LYS A N 1
ATOM 1677 C CA . LYS A 1 214 ? -7.646 11.156 20.231 1.00 98.38 214 LYS A CA 1
ATOM 1678 C C . LYS A 1 214 ? -8.024 12.538 20.765 1.00 98.38 214 LYS A C 1
ATOM 1680 O O . LYS A 1 214 ? -9.208 12.833 20.877 1.00 98.38 214 LYS A O 1
ATOM 1685 N N . GLU A 1 215 ? -7.052 13.404 21.054 1.00 98.56 215 GLU A N 1
ATOM 1686 C CA . GLU A 1 215 ? -7.308 14.793 21.478 1.00 98.56 215 GLU A CA 1
ATOM 1687 C C . GLU A 1 215 ? -8.032 15.623 20.403 1.00 98.56 215 GLU A C 1
ATOM 1689 O O . GLU A 1 215 ? -8.734 16.578 20.733 1.00 98.56 215 GLU A O 1
ATOM 1694 N N . LEU A 1 216 ? -7.913 15.245 19.125 1.00 97.94 216 LEU A N 1
ATOM 1695 C CA . LEU A 1 216 ? -8.680 15.835 18.022 1.00 97.94 216 LEU A CA 1
ATOM 1696 C C . LEU A 1 216 ? -10.138 15.342 17.954 1.00 97.94 216 LEU A C 1
ATOM 1698 O O . LEU A 1 216 ? -10.907 15.866 17.149 1.00 97.94 216 LEU A O 1
ATOM 1702 N N . GLY A 1 217 ? -10.523 14.366 18.783 1.00 96.69 217 GLY A N 1
ATOM 1703 C CA . GLY A 1 217 ? -11.875 13.806 18.848 1.00 96.69 217 GLY A CA 1
ATOM 1704 C C . GLY A 1 217 ? -12.088 12.524 18.038 1.00 96.69 217 GLY A C 1
ATOM 1705 O O . GLY A 1 217 ? -13.227 12.080 17.928 1.00 96.69 217 GLY A O 1
ATOM 1706 N N . TYR A 1 218 ? -11.032 11.923 17.479 1.00 96.12 218 TYR A N 1
ATOM 1707 C CA . TYR A 1 218 ? -11.137 10.630 16.796 1.00 96.12 218 TYR A CA 1
ATOM 1708 C C . TYR A 1 218 ? -11.263 9.464 17.783 1.00 96.12 218 TYR A C 1
ATOM 1710 O O . TYR A 1 218 ? -10.639 9.445 18.849 1.00 96.12 218 TYR A O 1
ATOM 1718 N N . GLU A 1 219 ? -11.986 8.430 17.359 1.00 93.81 219 GLU A N 1
ATOM 1719 C CA . GLU A 1 219 ? -12.057 7.132 18.026 1.00 93.81 219 GLU A CA 1
ATOM 1720 C C . GLU A 1 219 ? -11.347 6.072 17.177 1.00 93.81 219 GLU A C 1
ATOM 1722 O O . GLU A 1 219 ? -11.460 6.057 15.954 1.00 93.81 219 GLU A O 1
ATOM 1727 N N . PHE A 1 220 ? -10.583 5.190 17.826 1.00 93.06 220 PHE A N 1
ATOM 1728 C CA . PHE A 1 220 ? -9.914 4.082 17.143 1.00 93.06 220 PHE A CA 1
ATOM 1729 C C . PHE A 1 220 ? -10.843 2.872 17.109 1.00 93.06 220 PHE A C 1
ATOM 1731 O O . PHE A 1 220 ? -11.240 2.384 18.169 1.00 93.06 220 PHE A O 1
ATOM 1738 N N . ALA A 1 221 ? -11.118 2.372 15.908 1.00 90.62 221 ALA A N 1
ATOM 1739 C CA . ALA A 1 221 ? -11.942 1.197 15.655 1.00 90.62 221 ALA A CA 1
ATOM 1740 C C . ALA A 1 221 ? -11.196 0.195 14.753 1.00 90.62 221 ALA A C 1
ATOM 1742 O O . ALA A 1 221 ? -10.237 0.577 14.070 1.00 90.62 221 ALA A O 1
ATOM 1743 N N . PRO A 1 222 ? -11.602 -1.086 14.739 1.00 91.12 222 PRO A N 1
ATOM 1744 C CA . PRO A 1 222 ? -11.168 -2.030 13.717 1.00 91.12 222 PRO A CA 1
ATOM 1745 C C . PRO A 1 222 ? -11.476 -1.501 12.311 1.00 91.12 222 PRO A C 1
ATOM 1747 O O . PRO A 1 222 ? -12.534 -0.921 12.079 1.00 91.12 222 PRO A O 1
ATOM 1750 N N . VAL A 1 223 ? -10.579 -1.744 11.352 1.00 90.62 223 VAL A N 1
ATOM 1751 C CA . VAL A 1 223 ? -10.748 -1.263 9.967 1.00 90.62 223 VAL A CA 1
ATOM 1752 C C . VAL A 1 223 ? -12.045 -1.775 9.324 1.00 90.62 223 VAL A C 1
ATOM 1754 O O . VAL A 1 223 ? -12.690 -1.057 8.573 1.00 90.62 223 VAL A O 1
ATOM 1757 N N . THR A 1 224 ? -12.492 -2.979 9.689 1.00 88.69 224 THR A N 1
ATOM 1758 C CA . THR A 1 224 ? -13.731 -3.596 9.191 1.00 88.69 224 THR A CA 1
ATOM 1759 C C . THR A 1 224 ? -15.009 -2.873 9.625 1.00 88.69 224 THR A C 1
ATOM 1761 O O . THR A 1 224 ? -16.085 -3.193 9.129 1.00 88.69 224 THR A O 1
ATOM 1764 N N . GLU A 1 225 ? -14.920 -1.937 10.573 1.00 89.31 225 GLU A N 1
ATOM 1765 C CA . GLU A 1 225 ? -16.042 -1.096 11.008 1.00 89.31 225 GLU A CA 1
ATOM 1766 C C . GLU A 1 225 ? -16.086 0.255 10.279 1.00 89.31 225 GLU A C 1
ATOM 1768 O O . GLU A 1 225 ? -17.072 0.987 10.409 1.00 89.31 225 GLU A O 1
ATOM 1773 N N . LEU A 1 226 ? -15.045 0.587 9.503 1.00 85.31 226 LEU A N 1
ATOM 1774 C CA . LEU A 1 226 ? -15.042 1.770 8.653 1.00 85.31 226 LEU A CA 1
ATOM 1775 C C . LEU A 1 226 ? -16.049 1.570 7.515 1.00 85.31 226 LEU A C 1
ATOM 1777 O O . LEU A 1 226 ? -16.072 0.528 6.858 1.00 85.31 226 LEU A O 1
ATOM 1781 N N . LYS A 1 227 ? -16.913 2.568 7.333 1.00 66.31 227 LYS A N 1
ATOM 1782 C CA . LYS A 1 227 ? -17.941 2.603 6.289 1.00 66.31 227 LYS A CA 1
ATOM 1783 C C . LYS A 1 227 ? -17.481 3.405 5.089 1.00 66.31 227 LYS A C 1
ATOM 1785 O O . LYS A 1 227 ? -16.584 4.265 5.267 1.00 66.31 227 LYS A O 1
#

Secondary structure (DSSP, 8-state):
-GGGT----EE-SSSSBTTB-SSS-S-TTTS-SBSEEEEES-SSSSP--B---TT-EEEEEE--SS--HHHHHHHHHHHHHHHHHTTS----EEE-GGG-B-HHHHHHHHHH-SEEEE-EEE-GGGGTTSPPPTT--EEE--SS-EE-TTSSEEEE--S-B--SS-BTTBPP--HHHHHHHHHHHTTSTT-----B--TTS-HHHHHHHHHHHHHTT-----GGG--

Foldseek 3Di:
DVVVFEADEQEFQFQADQQQPLPPGSGGPPHFDAFGWFWAQDPDDPGDGDHDDQQTATFGPGGDPPQAQVVLLVSVVNSQVVCVVVVVDGHQEYEGNVQDHFLSNLLNNQVRHQEYEYWHWAFPCVVVVDGGDTPPTDTDADQAWDQDPSRHIYQGAHLEEADPQRGNNDGGCFLVSLLVRLLVSVVDPLGDRHYDYDPVDPCVRVVSNVVSSVVSVDDDHRSVPTD

InterPro domains:
  IPR018763 Protein of unknown function DUF2334 [PF10096] (1-212)